Protein 3QUP (pdb70)

Radius of gyration: 18.04 Å; Cα contacts (8 Å, |Δi|>4): 413; chains: 1; bounding box: 39×40×51 Å

Solvent-accessible surface area: 12663 Å² total; per-residue (Å²): 125,139,12,66,46,153,66,105,43,34,144,108,56,32,172,38,153,96,21,17,27,56,29,2,101,84,134,81,2,14,0,30,15,62,129,78,124,81,127,91,14,44,141,52,0,37,67,0,76,131,16,115,36,99,25,4,10,130,7,48,0,1,1,95,130,160,108,17,5,5,0,34,44,54,34,131,73,25,39,0,49,56,36,0,50,47,9,103,148,137,84,126,16,78,76,100,39,3,2,110,6,0,13,11,0,0,10,0,0,38,30,0,31,78,135,137,27,69,2,141,43,0,0,0,84,16,0,41,1,22,136,104,76,41,0,10,0,7,44,18,57,47,153,27,27,27,28,12,0,18,24,3,46,61,110,116,92,37,37,49,56,7,3,0,0,7,0,0,0,0,1,25,2,0,18,7,59,3,81,78,1,10,78,89,47,131,81,86,93,1,84,85,56,3,101,56,51,67,30,6,165,75,9,144,170,14,76,125,110,0,30,85,5,0,106,73,0,3,27,65,69,38,177,122,10,13,60,3,67,45,0,79,116,69,0,69,96,30,45,70,185

CATH classification: 3.30.200.20 (+1 more: 1.10.510.10)

Foldseek 3Di:
DVFEDAWDWDAWPAADPQGTWTWTDVLIWIKGFHVVLVVVLQVVSVVQQPDDDPQAFHFPHWYDDCGTMTIGNDAPQAFQLVVLVCVVCPDDDDPLLLLQQLLSNLRQLLSCVVVVQFQVDDARNQWTQHPVRRIHGHCSDNPPQLLFALCCVVPVDTGQLRVLLSSLVRSVCSVVSNDDFPPVDDSVCSNVCVVVVHDGDQPPVDDPLSNVLSVQSRDNPSVSRDGSVVSSVSSVVVSVD

Secondary structure (DSSP, 8-state):
-TTB---EEEEEEEEETTEEEEEEE--EEEEEE--HHHHHHHHHHHHHTT---TTBPPP-EEEE---EEEEEE--TT-BHHHHHHHHH------HHHHHHHHHHHHHHHHHHHHTT---S--SGGGEEE-TTS-EEE-------GGG--HHHHHH----HHHHHHHHHHHHHHHHTTSPPTTTT--GGGHHHHHHTT--PPPPTT--HHHHHHHHHTT-SSGGGSPPHHHHHHHHHHHHH-

Nearest PDB structures (foldseek):
  3qup-assembly1_A  TM=1.004E+00  e=7.909E-48  Mus musculus
  6mep-assembly1_A  TM=9.380E-01  e=7.994E-32  Homo sapiens
  4eev-assembly1_A  TM=8.963E-01  e=3.668E-26  Homo sapiens
  5nwz-assembly2_B  TM=8.577E-01  e=2.389E-24  Homo sapiens
  6iuo-assembly1_A  TM=8.671E-01  e=2.704E-23  Homo sapiens

Organism: Mus musculus (NCBI:txid10090)

GO terms:
  GO:0001779 natural killer cell differentiation (P, IGI)
  GO:0042698 ovulation cycle (P, IGI)
  GO:0043277 apoptotic cell clearance (P, IGI)
  GO:0043524 negative regulation of neuron apoptotic process (P, IGI)
  GO:0021885 forebrain cell migration (P, IGI)
  GO:0051250 negative regulation of lymphocyte activation (P, IGI)
  GO:0051897 positive regulation of phosphatidylinositol 3-kinase/protein kinase B signal transduction (P, IGI)
  GO:0060068 vagina development (P, IGI)
  GO:0007283 spermatogenesis (P, IGI)
  GO:0034446 substrate adhesion-dependent cell spreading (P, IMP)
  GO:0030168 platelet activation (P, IMP)
  GO:0032940 secretion by cell (P, IMP)
  GO:0007218 neuropeptide signaling pathway (P, IMP)
  GO:0005515 protein binding (F, IPI)
  GO:0045824 negative regulation of innate immune response (P, IGI)
  GO:0034122 negative regulation of toll-like receptor signaling pathway (P, IGI)
  GO:0050728 negative regulation of inflammatory response (P, IGI)
  GO:0051897 positive regulation of phosphatidylinositol 3-kinase/protein kinase B signal transduction (P, IMP)
  GO:0070050 neuron cellular homeostasis (P, IMP)
  GO:0070527 platelet aggregation (P, IMP)

InterPro domains:
  IPR000719 Protein kinase domain [PS50011] (508-785)
  IPR001245 Serine-threonine/tyrosine-protein kinase, catalytic domain [PF07714] (509-776)
  IPR001245 Serine-threonine/tyrosine-protein kinase, catalytic domain [PR00109] (593-606)
  IPR001245 Serine-threonine/tyrosine-protein kinase, catalytic domain [PR00109] (635-653)
  IPR001245 Serine-threonine/tyrosine-protein kinase, catalytic domain [PR00109] (684-694)
  IPR001245 Serine-threonine/tyrosine-protein kinase, catalytic domain [PR00109] (703-725)
  IPR001245 Serine-threonine/tyrosine-protein kinase, catalytic domain [PR00109] (747-769)
  IPR003598 Immunoglobulin subtype 2 [SM00408] (45-114)
  IPR003598 Immunoglobulin subtype 2 [SM00408] (141-200)
  IPR003599 Immunoglobulin domain subtype [SM00409] (39-126)
  IPR003599 Immunoglobulin domain subtype [SM00409] (135-212)
  IPR003961 Fibronectin type III [PF00041] (315-401)
  IPR003961 Fibronectin type III [PS50853] (217-310)
  IPR003961 Fibronectin type III [PS50853] (315-406)
  IPR003961 Fibronectin type III [SM00060] (215-297)
  IPR003961 Fibronectin type III [SM00060] (313-393)
  IPR003961 Fibronectin type III [cd00063] (215-307)
  IPR003961 Fibronectin type III [cd00063] (315-401)
  IPR007110 Immunoglobulin-like domain [PS50835] (26-118)
  IPR007110 Immunoglobulin-like domain [PS50835] (129-209)

Sequence (241 aa):
EDVLIPFTLGRMLGKGEFGSVREAQLVKVAVKMLSSDIEEFLREAACMKEFDHPHVAKLVGVSLRSIPMVILPFMKHGDLHAFLLASRIPFNLPLQTLVRFMVDIACGMEYLSSRNFIHRDLAARNCMLAEDMTVCVADFGLLPVKWLALESLADNLYTVHSDVWAFGVTMWEIMTRGQTPYAGIENAEIYNYLIGGNRLKQPPECMEEVYDLMYQCWSADPKQRPSFTCLRMELENILGH

Structure (mmCIF, N/CA/C/O backbone):
data_3QUP
#
_entry.id   3QUP
#
_cell.length_a   46.986
_cell.length_b   57.343
_cell.length_c   60.562
_cell.angle_alpha   90.00
_cell.angle_beta   100.30
_cell.angle_gamma   90.00
#
_symmetry.space_group_name_H-M   'P 1 21 1'
#
loop_
_entity.id
_entity.type
_entity.pdbx_description
1 polymer 'Tyrosine-protein kinase receptor TYRO3'
2 non-polymer "(5-fluoro-1H-indol-2-yl)[(3R)-1'-[(3R)-piperidin-3-yl]spiro[indole-3,3'-pyrrolidin]-1(2H)-yl]methanone"
3 water water
#
loop_
_atom_site.group_PDB
_atom_site.id
_atom_site.type_symbol
_atom_site.label_atom_id
_atom_site.label_alt_id
_atom_site.label_comp_id
_atom_site.label_asym_id
_atom_site.label_entity_id
_atom_site.label_seq_id
_atom_site.pdbx_PDB_ins_code
_atom_site.Cartn_x
_atom_site.Cartn_y
_atom_site.Cartn_z
_atom_site.occupancy
_atom_site.B_iso_or_equiv
_atom_site.auth_seq_id
_atom_site.auth_comp_id
_atom_site.auth_asym_id
_atom_site.auth_atom_id
_atom_site.pdbx_PDB_model_num
ATOM 1 N N . GLU A 1 16 ? 4.748 7.002 33.032 1.00 81.27 499 GLU A N 1
ATOM 2 C CA . GLU A 1 16 ? 3.844 6.697 31.879 1.00 81.01 499 GLU A CA 1
ATOM 3 C C . GLU A 1 16 ? 3.542 5.203 31.741 1.00 81.04 499 GLU A C 1
ATOM 4 O O . GLU A 1 16 ? 4.425 4.363 31.922 1.00 81.04 499 GLU A O 1
ATOM 10 N N . ASP A 1 17 ? 2.287 4.886 31.423 1.00 80.98 500 ASP A N 1
ATOM 11 C CA . ASP A 1 17 ? 1.858 3.511 31.144 1.00 80.82 500 ASP A CA 1
ATOM 12 C C . ASP A 1 17 ? 2.459 3.027 29.813 1.00 80.68 500 ASP A C 1
ATOM 13 O O . ASP A 1 17 ? 1.755 2.816 28.819 1.00 80.75 500 ASP A O 1
ATOM 18 N N . VAL A 1 18 ? 3.779 2.876 29.815 1.00 80.29 501 VAL A N 1
ATOM 19 C CA . VAL A 1 18 ? 4.550 2.459 28.649 1.00 79.96 501 VAL A CA 1
ATOM 20 C C . VAL A 1 18 ? 5.563 1.413 29.106 1.00 79.74 501 VAL A C 1
ATOM 21 O O . VAL A 1 18 ? 5.824 0.433 28.406 1.00 79.79 501 VAL A O 1
ATOM 25 N N . LEU A 1 19 ? 6.127 1.634 30.291 1.00 79.41 502 LEU A N 1
ATOM 26 C CA . LEU A 1 19 ? 7.053 0.692 30.905 1.00 79.20 502 LEU A CA 1
ATOM 27 C C . LEU A 1 19 ? 6.328 -0.539 31.434 1.00 78.96 502 LEU A C 1
ATOM 28 O O . LEU A 1 19 ? 5.204 -0.445 31.939 1.00 78.81 502 LEU A O 1
ATOM 33 N N . ILE A 1 20 ? 6.979 -1.690 31.297 1.00 78.67 503 ILE A N 1
ATOM 34 C CA . ILE A 1 20 ? 6.400 -2.969 31.689 1.00 78.53 503 ILE A CA 1
ATOM 35 C C . ILE A 1 20 ? 7.365 -3.684 32.631 1.00 78.54 503 ILE A C 1
ATOM 36 O O . ILE A 1 20 ? 8.534 -3.883 32.275 1.00 78.63 503 ILE A O 1
ATOM 41 N N . PRO A 1 21 ? 6.885 -4.052 33.841 1.00 78.50 504 PRO A N 1
ATOM 42 C CA . PRO A 1 21 ? 7.659 -4.835 34.814 1.00 78.40 504 PRO A CA 1
ATOM 43 C C . PRO A 1 21 ? 8.178 -6.155 34.238 1.00 78.16 504 PRO A C 1
ATOM 44 O O . PRO A 1 21 ? 9.382 -6.300 34.017 1.00 77.83 504 PRO A O 1
ATOM 48 N N . PHE A 1 25 ? 6.041 -10.720 32.321 1.00 69.52 508 PHE A N 1
ATOM 49 C CA . PHE A 1 25 ? 6.402 -11.598 31.210 1.00 69.63 508 PHE A CA 1
ATOM 50 C C . PHE A 1 25 ? 7.691 -12.390 31.459 1.00 69.70 508 PHE A C 1
ATOM 51 O O . PHE A 1 25 ? 8.543 -11.969 32.246 1.00 69.85 508 PHE A O 1
ATOM 59 N N . THR A 1 26 ? 7.824 -13.533 30.782 1.00 69.88 509 THR A N 1
ATOM 60 C CA . THR A 1 26 ? 9.048 -14.348 30.845 1.00 70.14 509 THR A CA 1
ATOM 61 C C . THR A 1 26 ? 9.534 -14.783 29.465 1.00 70.06 509 THR A C 1
ATOM 62 O O . THR A 1 26 ? 8.740 -15.199 28.619 1.00 70.01 509 THR A O 1
ATOM 66 N N . LEU A 1 27 ? 10.848 -14.706 29.269 1.00 70.01 510 LEU A N 1
ATOM 67 C CA . LEU A 1 27 ? 11.487 -14.946 27.977 1.00 69.91 510 LEU A CA 1
ATOM 68 C C . LEU A 1 27 ? 11.497 -16.414 27.559 1.00 70.04 510 LEU A C 1
ATOM 69 O O . LEU A 1 27 ? 11.664 -17.307 28.394 1.00 70.10 510 LEU A O 1
ATOM 74 N N . GLY A 1 28 ? 11.334 -16.640 26.254 1.00 69.86 511 GLY A N 1
ATOM 75 C CA . GLY A 1 28 ? 11.204 -17.982 25.676 1.00 69.58 511 GLY A CA 1
ATOM 76 C C . GLY A 1 28 ? 12.218 -18.270 24.585 1.00 69.38 511 GLY A C 1
ATOM 77 O O . GLY A 1 28 ? 13.384 -17.893 24.714 1.00 69.18 511 GLY A O 1
ATOM 78 N N . ARG A 1 29 ? 11.775 -18.935 23.514 1.00 69.38 512 ARG A N 1
ATOM 79 C CA . ARG A 1 29 ? 12.663 -19.347 22.414 1.00 69.57 512 ARG A CA 1
ATOM 80 C C . ARG A 1 29 ? 13.299 -18.148 21.695 1.00 69.59 512 ARG A C 1
ATOM 81 O O . ARG A 1 29 ? 12.715 -17.069 21.645 1.00 69.38 512 ARG A O 1
ATOM 89 N N . MET A 1 30 ? 14.500 -18.349 21.156 1.00 69.58 513 MET A N 1
ATOM 90 C CA . MET A 1 30 ? 15.168 -17.346 20.327 1.00 69.61 513 MET A CA 1
ATOM 91 C C . MET A 1 30 ? 14.537 -17.289 18.945 1.00 69.10 513 MET A C 1
ATOM 92 O O . MET A 1 30 ? 14.463 -18.305 18.249 1.00 69.11 513 MET A O 1
ATOM 97 N N . LEU A 1 31 ? 14.082 -16.098 18.559 1.00 68.42 514 LEU A N 1
ATOM 98 C CA . LEU A 1 31 ? 13.430 -15.890 17.267 1.00 67.80 514 LEU A CA 1
ATOM 99 C C . LEU A 1 31 ? 14.430 -15.490 16.180 1.00 67.56 514 LEU A C 1
ATOM 100 O O . LEU A 1 31 ? 14.321 -15.924 15.040 1.00 67.53 514 LEU A O 1
ATOM 105 N N . GLY A 1 32 ? 15.403 -14.662 16.541 1.00 67.34 515 GLY A N 1
ATOM 106 C CA . GLY A 1 32 ? 16.444 -14.244 15.604 1.00 67.39 515 GLY A CA 1
ATOM 107 C C . GLY A 1 32 ? 17.459 -13.336 16.263 1.00 67.42 515 GLY A C 1
ATOM 108 O O . GLY A 1 32 ? 17.294 -12.949 17.419 1.00 67.40 515 GLY A O 1
ATOM 109 N N . LYS A 1 33 ? 18.521 -13.005 15.533 1.00 67.79 516 LYS A N 1
ATOM 110 C CA . LYS A 1 33 ? 19.520 -12.053 16.025 1.00 68.03 516 LYS A CA 1
ATOM 111 C C . LYS A 1 33 ? 20.249 -11.305 14.908 1.00 68.20 516 LYS A C 1
ATOM 112 O O . LYS A 1 33 ? 20.206 -11.707 13.741 1.00 68.06 516 LYS A O 1
ATOM 118 N N . GLY A 1 34 ? 20.903 -10.208 15.284 1.00 68.32 517 GLY A N 1
ATOM 119 C CA . GLY A 1 34 ? 21.704 -9.412 14.361 1.00 68.72 517 GLY A CA 1
ATOM 120 C C . GLY A 1 34 ? 22.502 -8.352 15.089 1.00 68.92 517 GLY A C 1
ATOM 121 O O . GLY A 1 34 ? 22.576 -8.355 16.318 1.00 68.91 517 GLY A O 1
ATOM 122 N N . GLU A 1 35 ? 23.105 -7.448 14.324 1.00 69.25 518 GLU A N 1
ATOM 123 C CA . GLU A 1 35 ? 23.844 -6.306 14.874 1.00 69.63 518 GLU A CA 1
ATOM 124 C C . GLU A 1 35 ? 23.042 -5.544 15.948 1.00 69.61 518 GLU A C 1
ATOM 125 O O . GLU A 1 35 ? 23.562 -5.267 17.040 1.00 69.66 518 GLU A O 1
ATOM 131 N N . PHE A 1 36 ? 21.778 -5.238 15.635 1.00 69.26 519 PHE A N 1
ATOM 132 C CA . PHE A 1 36 ? 20.833 -4.581 16.555 1.00 68.98 519 PHE A CA 1
ATOM 133 C C . PHE A 1 36 ? 20.656 -5.322 17.886 1.00 68.67 519 PHE A C 1
ATOM 134 O O . PHE A 1 36 ? 20.161 -4.751 18.862 1.00 68.87 519 PHE A O 1
ATOM 142 N N . GLY A 1 37 ? 21.048 -6.593 17.911 1.00 68.21 520 GLY A N 1
ATOM 143 C CA . GLY A 1 37 ? 20.857 -7.448 19.078 1.00 67.50 520 GLY A CA 1
ATOM 144 C C . GLY A 1 37 ? 20.082 -8.687 18.682 1.00 67.00 520 GLY A C 1
ATOM 145 O O . GLY A 1 37 ? 20.227 -9.192 17.566 1.00 67.23 520 GLY A O 1
ATOM 146 N N . SER A 1 38 ? 19.242 -9.170 19.589 1.00 66.22 521 SER A N 1
ATOM 147 C CA . SER A 1 38 ? 18.522 -10.411 19.364 1.00 65.48 521 SER A CA 1
ATOM 148 C C . SER A 1 38 ? 17.050 -10.267 19.723 1.00 64.69 521 SER A C 1
ATOM 149 O O . SER A 1 38 ? 16.665 -9.344 20.437 1.00 64.87 521 SER A O 1
ATOM 152 N N . VAL A 1 39 ? 16.232 -11.181 19.213 1.00 63.83 522 VAL A N 1
ATOM 153 C CA . VAL A 1 39 ? 14.800 -11.174 19.479 1.00 63.06 522 VAL A CA 1
ATOM 154 C C . VAL A 1 39 ? 14.390 -12.546 19.973 1.00 62.84 522 VAL A C 1
ATOM 155 O O . VAL A 1 39 ? 14.801 -13.567 19.418 1.00 62.40 522 VAL A O 1
ATOM 159 N N . ARG A 1 40 ? 13.571 -12.568 21.012 1.00 62.67 523 ARG A N 1
ATOM 160 C CA . ARG A 1 40 ? 12.985 -13.823 21.453 1.00 63.08 523 ARG A CA 1
ATOM 161 C C . ARG A 1 40 ? 11.501 -13.683 21.747 1.00 62.81 523 ARG A C 1
ATOM 162 O O . ARG A 1 40 ? 11.012 -12.581 22.015 1.00 62.54 523 ARG A O 1
ATOM 170 N N . GLU A 1 41 ? 10.775 -14.794 21.667 1.00 62.73 524 GLU A N 1
ATOM 171 C CA . GLU A 1 41 ? 9.366 -14.768 22.041 1.00 62.84 524 GLU A CA 1
ATOM 172 C C . GLU A 1 41 ? 9.226 -14.743 23.559 1.00 62.58 524 GLU A C 1
ATOM 173 O O . GLU A 1 41 ? 10.161 -15.084 24.280 1.00 62.37 524 GLU A O 1
ATOM 179 N N . ALA A 1 42 ? 8.066 -14.305 24.033 1.00 62.35 525 ALA A N 1
ATOM 180 C CA . ALA A 1 42 ? 7.787 -14.227 25.454 1.00 62.44 525 ALA A CA 1
ATOM 181 C C . ALA A 1 42 ? 6.283 -14.291 25.670 1.00 62.65 525 ALA A C 1
ATOM 182 O O . ALA A 1 42 ? 5.506 -13.972 24.761 1.00 62.65 525 ALA A O 1
ATOM 184 N N . GLN A 1 43 ? 5.884 -14.716 26.868 1.00 62.62 526 GLN A N 1
ATOM 185 C CA . GLN A 1 43 ? 4.477 -14.762 27.252 1.00 62.79 526 GLN A CA 1
ATOM 186 C C . GLN A 1 43 ? 4.202 -13.622 28.221 1.00 62.86 526 GLN A C 1
ATOM 187 O O . GLN A 1 43 ? 4.845 -13.521 29.265 1.00 62.93 526 GLN A O 1
ATOM 193 N N . LEU A 1 44 ? 3.251 -12.767 27.870 1.00 62.77 527 LEU A N 1
ATOM 194 C CA . LEU A 1 44 ? 2.921 -11.622 28.696 1.00 62.92 527 LEU A CA 1
ATOM 195 C C . LEU A 1 44 ? 1.792 -11.973 29.664 1.00 62.87 527 LEU A C 1
ATOM 196 O O . LEU A 1 44 ? 0.616 -11.727 29.390 1.00 62.86 527 LEU A O 1
ATOM 201 N N . VAL A 1 52 ? -0.606 -13.700 26.474 1.00 57.61 535 VAL A N 1
ATOM 202 C CA . VAL A 1 52 ? -0.393 -13.223 25.110 1.00 57.21 535 VAL A CA 1
ATOM 203 C C . VAL A 1 52 ? 1.052 -13.466 24.693 1.00 56.89 535 VAL A C 1
ATOM 204 O O . VAL A 1 52 ? 1.985 -13.149 25.442 1.00 57.01 535 VAL A O 1
ATOM 208 N N . LYS A 1 53 ? 1.237 -14.035 23.504 1.00 56.06 536 LYS A N 1
ATOM 209 C CA . LYS A 1 53 ? 2.574 -14.231 22.944 1.00 55.04 536 LYS A CA 1
ATOM 210 C C . LYS A 1 53 ? 3.075 -12.963 22.262 1.00 53.93 536 LYS A C 1
ATOM 211 O O . LYS A 1 53 ? 2.361 -12.358 21.466 1.00 54.02 536 LYS A O 1
ATOM 217 N N . VAL A 1 54 ? 4.311 -12.571 22.570 1.00 52.73 537 VAL A N 1
ATOM 218 C CA . VAL A 1 54 ? 4.908 -11.354 22.006 1.00 50.91 537 VAL A CA 1
ATOM 219 C C . VAL A 1 54 ? 6.314 -11.595 21.463 1.00 50.37 537 VAL A C 1
ATOM 220 O O . VAL A 1 54 ? 6.891 -12.660 21.655 1.00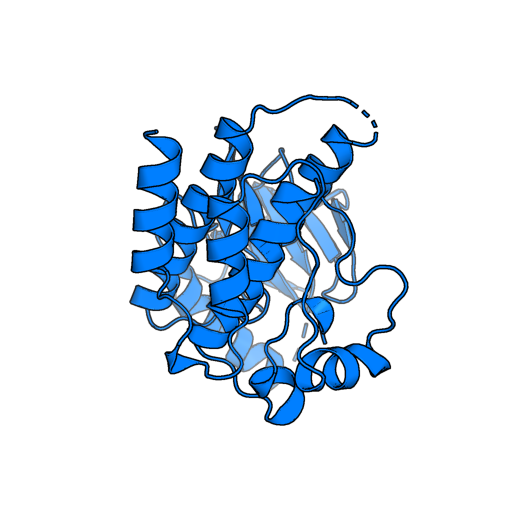 49.96 537 VAL A O 1
ATOM 224 N N . ALA A 1 55 ? 6.856 -10.592 20.777 1.00 49.60 538 ALA A N 1
ATOM 225 C CA . ALA A 1 55 ? 8.248 -10.597 20.384 1.00 49.06 538 ALA A CA 1
ATOM 226 C C . ALA A 1 55 ? 8.973 -9.603 21.282 1.00 49.00 538 ALA A C 1
ATOM 227 O O . ALA A 1 55 ? 8.445 -8.531 21.589 1.00 49.27 538 ALA A O 1
ATOM 229 N N . VAL A 1 56 ? 10.174 -9.967 21.718 1.00 48.86 539 VAL A N 1
ATOM 230 C CA . VAL A 1 56 ? 10.941 -9.110 22.617 1.00 49.15 539 VAL A CA 1
ATOM 231 C C . VAL A 1 56 ? 12.311 -8.826 22.033 1.00 49.59 539 VAL A C 1
ATOM 232 O O . VAL A 1 56 ? 13.119 -9.726 21.831 1.00 48.92 539 VAL A O 1
ATOM 236 N N . LYS A 1 57 ? 12.546 -7.551 21.758 1.00 50.80 540 LYS A N 1
ATOM 237 C CA . LYS A 1 57 ? 13.773 -7.106 21.127 1.00 52.61 540 LYS A CA 1
ATOM 238 C C . LYS A 1 57 ? 14.842 -6.802 22.184 1.00 53.92 540 LYS A C 1
ATOM 239 O O . LYS A 1 57 ? 14.612 -5.982 23.072 1.00 54.20 540 LYS A O 1
ATOM 245 N N . MET A 1 58 ? 15.990 -7.484 22.103 1.00 55.82 541 MET A N 1
ATOM 246 C CA . MET A 1 58 ? 17.125 -7.226 23.010 1.00 57.72 541 MET A CA 1
ATOM 247 C C . MET A 1 58 ? 18.083 -6.247 22.337 1.00 58.27 541 MET A C 1
ATOM 248 O O . MET A 1 58 ? 18.388 -6.402 21.147 1.00 58.62 541 MET A O 1
ATOM 253 N N . LEU A 1 59 ? 18.567 -5.260 23.094 1.00 58.99 542 LEU A N 1
ATOM 254 C CA . LEU A 1 59 ? 19.420 -4.191 22.538 1.00 59.53 542 LEU A CA 1
ATOM 255 C C . LEU A 1 59 ? 20.924 -4.322 22.827 1.00 59.80 542 LEU A C 1
ATOM 256 O O . LEU A 1 59 ? 21.350 -4.958 23.800 1.00 60.34 542 LEU A O 1
ATOM 261 N N . SER A 1 66 ? 24.189 4.923 30.128 1.00 78.66 549 SER A N 1
ATOM 262 C CA . SER A 1 66 ? 23.342 5.736 31.001 1.00 78.74 549 SER A CA 1
ATOM 263 C C . SER A 1 66 ? 22.514 6.707 30.176 1.00 78.64 549 SER A C 1
ATOM 264 O O . SER A 1 66 ? 21.285 6.740 30.274 1.00 78.59 549 SER A O 1
ATOM 267 N N . SER A 1 67 ? 23.214 7.503 29.374 1.00 78.58 550 SER A N 1
ATOM 268 C CA . SER A 1 67 ? 22.610 8.487 28.488 1.00 78.48 550 SER A CA 1
ATOM 269 C C . SER A 1 67 ? 21.800 7.816 27.381 1.00 78.46 550 SER A C 1
ATOM 270 O O . SER A 1 67 ? 20.692 8.253 27.058 1.00 78.38 550 SER A O 1
ATOM 273 N N . ASP A 1 68 ? 22.370 6.759 26.803 1.00 78.34 551 ASP A N 1
ATOM 274 C CA . ASP A 1 68 ? 21.719 5.989 25.743 1.00 78.25 551 ASP A CA 1
ATOM 275 C C . ASP A 1 68 ? 20.413 5.341 26.207 1.00 77.92 551 ASP A C 1
ATOM 276 O O . ASP A 1 68 ? 19.405 5.381 25.493 1.00 78.02 551 ASP A O 1
ATOM 281 N N . ILE A 1 69 ? 20.439 4.763 27.407 1.00 77.40 552 ILE A N 1
ATOM 282 C CA . ILE A 1 69 ? 19.255 4.154 28.027 1.00 76.97 552 ILE A CA 1
ATOM 283 C C . ILE A 1 69 ? 18.235 5.237 28.425 1.00 76.77 552 ILE A C 1
ATOM 284 O O . ILE A 1 69 ? 17.057 4.954 28.662 1.00 76.80 552 ILE A O 1
ATOM 289 N N . GLU A 1 70 ? 18.701 6.480 28.464 1.00 76.46 553 GLU A N 1
ATOM 290 C CA . GLU A 1 70 ? 17.874 7.623 28.822 1.00 76.16 553 GLU A CA 1
ATOM 291 C C . GLU A 1 70 ? 16.889 7.983 27.705 1.00 75.92 553 GLU A C 1
ATOM 292 O O . GLU A 1 70 ? 15.677 8.000 27.926 1.00 76.09 553 GLU A O 1
ATOM 298 N N . GLU A 1 71 ? 17.415 8.261 26.513 1.00 75.54 554 GLU A N 1
ATOM 299 C CA . GLU A 1 71 ? 16.599 8.720 25.385 1.00 75.24 554 GLU A CA 1
ATOM 300 C C . GLU A 1 71 ? 15.801 7.583 24.735 1.00 74.77 554 GLU A C 1
ATOM 301 O O . GLU A 1 71 ? 14.771 7.826 24.091 1.00 74.74 554 GLU A O 1
ATOM 307 N N . PHE A 1 72 ? 16.292 6.354 24.890 1.00 74.09 555 PHE A N 1
ATOM 308 C CA . PHE A 1 72 ? 15.534 5.157 24.524 1.00 73.42 555 PHE A CA 1
ATOM 309 C C . PHE A 1 72 ? 14.127 5.262 25.097 1.00 73.19 555 PHE A C 1
ATOM 310 O O . PHE A 1 72 ? 13.138 5.132 24.374 1.00 72.99 555 PHE A O 1
ATOM 318 N N . LEU A 1 73 ? 14.058 5.519 26.401 1.00 72.77 556 LEU A N 1
ATOM 319 C CA . LEU A 1 73 ? 12.799 5.613 27.116 1.00 72.39 556 LEU A CA 1
ATOM 320 C C . LEU A 1 73 ? 12.001 6.819 26.639 1.00 72.15 556 LEU A C 1
ATOM 321 O O . LEU A 1 73 ? 10.780 6.745 26.489 1.00 71.83 556 LEU A O 1
ATOM 326 N N . ARG A 1 74 ? 12.703 7.923 26.393 1.00 72.04 557 ARG A N 1
ATOM 327 C CA . ARG A 1 74 ? 12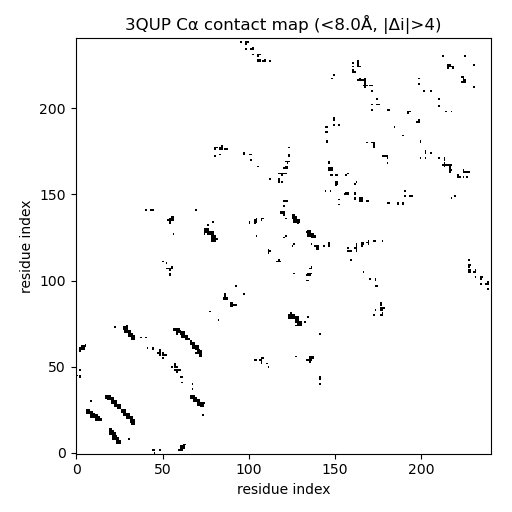.079 9.150 25.909 1.00 72.04 557 ARG A CA 1
ATOM 328 C C . ARG A 1 74 ? 11.328 8.896 24.598 1.00 71.49 557 ARG A C 1
ATOM 329 O O . ARG A 1 74 ? 10.136 9.198 24.491 1.00 71.58 557 ARG A O 1
ATOM 337 N N . GLU A 1 75 ? 12.028 8.333 23.613 1.00 70.63 558 GLU A N 1
ATOM 338 C CA . GLU A 1 75 ? 11.443 8.079 22.298 1.00 69.82 558 GLU A CA 1
ATOM 339 C C . GLU A 1 75 ? 10.451 6.915 22.309 1.00 68.86 558 GLU A C 1
ATOM 340 O O . GLU A 1 75 ? 9.512 6.892 21.516 1.00 68.63 558 GLU A O 1
ATOM 346 N N . ALA A 1 76 ? 10.670 5.958 23.213 1.00 67.82 559 ALA A N 1
ATOM 347 C CA . ALA A 1 76 ? 9.712 4.886 23.465 1.00 66.49 559 ALA A CA 1
ATOM 348 C C . ALA A 1 76 ? 8.318 5.454 23.712 1.00 65.65 559 ALA A C 1
ATOM 349 O O . ALA A 1 76 ? 7.336 4.928 23.202 1.00 65.44 559 ALA A O 1
ATOM 351 N N . ALA A 1 77 ? 8.248 6.546 24.469 1.00 64.93 560 ALA A N 1
ATOM 352 C CA . ALA A 1 77 ? 6.978 7.166 24.854 1.00 64.18 560 ALA A CA 1
ATOM 353 C C . ALA A 1 77 ? 6.241 7.777 23.669 1.00 63.56 560 ALA A C 1
ATOM 354 O O . ALA A 1 77 ? 5.008 7.773 23.614 1.00 63.61 560 ALA A O 1
ATOM 356 N N . CYS A 1 78 ? 6.997 8.304 22.717 1.00 62.80 561 CYS A N 1
ATOM 357 C CA . CYS A 1 78 ? 6.392 8.871 21.527 1.00 62.11 561 CYS A CA 1
ATOM 358 C C . CYS A 1 78 ? 5.917 7.781 20.550 1.00 60.85 561 CYS A C 1
ATOM 359 O O . CYS A 1 78 ? 4.853 7.916 19.944 1.00 60.32 561 CYS A O 1
ATOM 362 N N . MET A 1 79 ? 6.694 6.699 20.434 1.00 59.38 562 MET A N 1
ATOM 363 C CA . MET A 1 79 ? 6.337 5.542 19.588 1.00 58.15 562 MET A CA 1
ATOM 364 C C . MET A 1 79 ? 5.096 4.788 20.069 1.00 56.94 562 MET A C 1
ATOM 365 O O . MET A 1 79 ? 4.345 4.237 19.259 1.00 56.41 562 MET A O 1
ATOM 370 N N . LYS A 1 80 ? 4.888 4.771 21.387 1.00 55.66 563 LYS A N 1
ATOM 371 C CA . LYS A 1 80 ? 3.728 4.111 21.985 1.00 54.63 563 LYS A CA 1
ATOM 372 C C . LYS A 1 80 ? 2.410 4.683 21.486 1.00 53.57 563 LYS A C 1
ATOM 373 O O . LYS A 1 80 ? 1.404 3.976 21.431 1.00 53.13 563 LYS A O 1
ATOM 379 N N . GLU A 1 81 ? 2.404 5.957 21.118 1.00 52.47 564 GLU A N 1
ATOM 380 C CA . GLU A 1 81 ? 1.155 6.543 20.662 1.00 51.62 564 GLU A CA 1
ATOM 381 C C . GLU A 1 81 ? 0.875 6.387 19.157 1.00 49.82 564 GLU A C 1
ATOM 382 O O . GLU A 1 81 ? -0.168 6.840 18.690 1.00 49.75 564 GLU A O 1
ATOM 388 N N . PHE A 1 82 ? 1.771 5.731 18.409 1.00 48.00 565 PHE A N 1
ATOM 389 C CA . PHE A 1 82 ? 1.467 5.395 17.000 1.00 46.11 565 PHE A CA 1
ATOM 390 C C . PHE A 1 82 ? 0.240 4.510 16.988 1.00 44.54 565 PHE A C 1
ATOM 391 O O . PHE A 1 82 ? 0.190 3.528 17.723 1.00 44.35 565 PHE A O 1
ATOM 399 N N . ASP A 1 83 ? -0.730 4.850 16.149 1.00 42.58 566 ASP A N 1
ATOM 400 C CA . ASP A 1 83 ? -1.936 4.050 16.037 1.00 41.62 566 ASP A CA 1
ATOM 401 C C . ASP A 1 83 ? -2.448 4.062 14.606 1.00 39.85 566 ASP A C 1
ATOM 402 O O . ASP A 1 83 ? -3.200 4.955 14.203 1.00 40.01 566 ASP A O 1
ATOM 407 N N . HIS A 1 84 ? -2.041 3.042 13.851 1.00 36.37 567 HIS A N 1
ATOM 408 C CA . HIS A 1 84 ? -2.331 2.950 12.444 1.00 33.78 567 HIS A CA 1
ATOM 409 C C . HIS A 1 84 ? -2.164 1.502 11.954 1.00 33.00 567 HIS A C 1
ATOM 410 O O . HIS A 1 84 ? -1.217 0.834 12.341 1.00 32.12 567 HIS A O 1
ATOM 417 N N . PRO A 1 85 ? -3.079 1.037 11.085 1.00 32.51 568 PRO A N 1
ATOM 418 C CA . PRO A 1 85 ? -3.125 -0.336 10.570 1.00 32.19 568 PRO A CA 1
ATOM 419 C C . PRO A 1 85 ? -1.854 -0.788 9.824 1.00 30.87 568 PRO A C 1
ATOM 420 O O . PRO A 1 85 ? -1.592 -1.982 9.722 1.00 30.49 568 PRO A O 1
ATOM 424 N N . HIS A 1 86 ? -1.088 0.161 9.308 1.00 29.83 569 HIS A N 1
ATOM 425 C CA . HIS A 1 86 ? 0.143 -0.142 8.565 1.00 28.17 569 HIS A CA 1
ATOM 426 C C . HIS A 1 86 ? 1.424 0.296 9.255 1.00 28.54 569 HIS A C 1
ATOM 427 O O . HIS A 1 86 ? 2.482 0.382 8.627 1.00 27.41 569 HIS A O 1
ATOM 434 N N . VAL A 1 87 ? 1.316 0.508 10.560 1.00 29.58 570 VAL A N 1
ATOM 435 C CA . VAL A 1 87 ? 2.463 0.699 11.439 1.00 31.11 570 VAL A CA 1
ATOM 436 C C . VAL A 1 87 ? 2.395 -0.301 12.573 1.00 33.20 570 VAL A C 1
ATOM 437 O O . VAL A 1 87 ? 1.361 -0.431 13.211 1.00 33.49 570 VAL A O 1
ATOM 441 N N . ALA A 1 88 ? 3.490 -1.037 12.804 1.00 35.16 571 ALA A N 1
ATOM 442 C CA . ALA A 1 88 ? 3.528 -1.985 13.913 1.00 37.80 571 ALA A CA 1
ATOM 443 C C . ALA A 1 88 ? 3.302 -1.260 15.244 1.00 40.01 571 ALA A C 1
ATOM 444 O O . ALA A 1 88 ? 3.931 -0.225 15.545 1.00 40.18 571 ALA A O 1
ATOM 446 N N . LYS A 1 89 ? 2.359 -1.791 16.016 1.00 42.50 572 LYS A N 1
ATOM 447 C CA . LYS A 1 89 ? 2.050 -1.269 17.333 1.00 45.22 572 LYS A CA 1
ATOM 448 C C . LYS A 1 89 ? 3.258 -1.514 18.219 1.00 46.48 572 LYS A C 1
ATOM 449 O O . LYS A 1 89 ? 4.046 -2.440 17.973 1.00 47.01 572 LYS A O 1
ATOM 455 N N . LEU A 1 90 ? 3.418 -0.666 19.223 1.00 47.84 573 LEU A N 1
ATOM 456 C CA . LEU A 1 90 ? 4.355 -0.915 20.305 1.00 49.75 573 LEU A CA 1
ATOM 457 C C . LEU A 1 90 ? 3.504 -1.399 21.471 1.00 50.44 573 LEU A C 1
ATOM 458 O O . LEU A 1 90 ? 2.558 -0.711 21.870 1.00 50.45 573 LEU A O 1
ATOM 463 N N . VAL A 1 91 ? 3.799 -2.590 21.987 1.00 51.70 574 VAL A N 1
ATOM 464 C CA . VAL A 1 91 ? 3.111 -3.078 23.187 1.00 52.87 574 VAL A CA 1
ATOM 465 C C . VAL A 1 91 ? 3.648 -2.296 24.393 1.00 53.62 574 VAL A C 1
ATOM 466 O O . VAL A 1 91 ? 2.872 -1.738 25.162 1.00 53.64 574 VAL A O 1
ATOM 470 N N . GLY A 1 92 ? 4.977 -2.237 24.514 1.00 54.61 575 GLY A N 1
ATOM 471 C CA . GLY A 1 92 ? 5.656 -1.456 25.547 1.00 56.17 575 GLY A CA 1
ATOM 472 C C . GLY A 1 92 ? 7.162 -1.644 25.535 1.00 57.19 575 GLY A C 1
ATOM 473 O O . GLY A 1 92 ? 7.716 -2.230 24.599 1.00 56.97 575 GLY A O 1
ATOM 474 N N . VAL A 1 93 ? 7.821 -1.132 26.576 1.00 58.49 576 VAL A N 1
ATOM 475 C CA . VAL A 1 93 ? 9.271 -1.303 26.767 1.00 59.81 576 VAL A CA 1
ATOM 476 C C . VAL A 1 93 ? 9.595 -1.780 28.181 1.00 60.90 576 VAL A C 1
ATOM 477 O O . VAL A 1 93 ? 8.818 -1.555 29.112 1.00 60.94 576 VAL A O 1
ATOM 481 N N . SER A 1 94 ? 10.751 -2.422 28.332 1.00 62.58 577 SER A N 1
ATOM 482 C CA . SER A 1 94 ? 11.167 -2.988 29.615 1.00 64.30 577 SER A CA 1
ATOM 483 C C . SER A 1 94 ? 12.686 -2.983 29.790 1.00 65.35 577 SER A C 1
ATOM 484 O O . SER A 1 94 ? 13.433 -2.745 28.831 1.00 65.39 577 SER A O 1
ATOM 487 N N . LEU A 1 95 ? 13.123 -3.250 31.025 1.00 66.73 578 LEU A N 1
ATOM 488 C CA . LEU A 1 95 ? 14.545 -3.239 31.402 1.00 67.71 578 LEU A CA 1
ATOM 489 C C . LEU A 1 95 ? 14.968 -4.511 32.163 1.00 68.36 578 LEU A C 1
ATOM 490 O O . LEU A 1 95 ? 14.356 -4.887 33.168 1.00 68.30 578 LEU A O 1
ATOM 495 N N . ARG A 1 96 ? 16.020 -5.155 31.663 1.00 69.21 579 ARG A N 1
ATOM 496 C CA . ARG A 1 96 ? 16.517 -6.415 32.199 1.00 70.12 579 ARG A CA 1
ATOM 497 C C . ARG A 1 96 ? 17.947 -6.227 32.699 1.00 70.54 579 ARG A C 1
ATOM 498 O O . ARG A 1 96 ? 18.627 -5.280 32.291 1.00 70.76 579 ARG A O 1
ATOM 506 N N . SER A 1 97 ? 18.401 -7.129 33.573 1.00 71.05 580 SER A N 1
ATOM 507 C CA . SER A 1 97 ? 19.791 -7.127 34.040 1.00 71.32 580 SER A CA 1
ATOM 508 C C . SER A 1 97 ? 20.261 -8.504 34.501 1.00 71.45 580 SER A C 1
ATOM 509 O O . SER A 1 97 ? 19.821 -9.012 35.535 1.00 71.71 580 SER A O 1
ATOM 512 N N . ILE A 1 105 ? 20.120 -4.252 29.817 1.00 62.93 588 ILE A N 1
ATOM 513 C CA . ILE A 1 105 ? 19.789 -4.147 28.391 1.00 62.58 588 ILE A CA 1
ATOM 514 C C . ILE A 1 105 ? 18.347 -3.630 28.195 1.00 61.86 588 ILE A C 1
ATOM 515 O O . ILE A 1 105 ? 17.410 -4.148 28.819 1.00 61.90 588 ILE A O 1
ATOM 520 N N . PRO A 1 106 ? 18.173 -2.580 27.356 1.00 61.17 589 PRO A N 1
ATOM 521 C CA . PRO A 1 106 ? 16.825 -2.094 27.024 1.00 60.37 589 PRO A CA 1
ATOM 522 C C . PRO A 1 106 ? 16.070 -3.132 26.194 1.00 59.20 589 PRO A C 1
ATOM 523 O O . PRO A 1 106 ? 16.670 -3.795 25.344 1.00 59.56 589 PRO A O 1
ATOM 527 N N . MET A 1 107 ? 14.773 -3.279 26.448 1.00 57.61 590 MET A N 1
ATOM 528 C CA . MET A 1 107 ? 13.951 -4.224 25.684 1.00 56.12 590 MET A CA 1
ATOM 529 C C . MET A 1 107 ? 12.712 -3.575 25.091 1.00 54.31 590 MET A C 1
ATOM 530 O O . MET A 1 107 ? 12.050 -2.773 25.740 1.00 53.85 590 MET A O 1
ATOM 535 N N . VAL A 1 108 ? 12.403 -3.947 23.854 1.00 52.74 591 VAL A N 1
ATOM 536 C CA . VAL A 1 108 ? 11.201 -3.464 23.170 1.00 51.14 591 VAL A CA 1
ATOM 537 C C . VAL A 1 108 ? 10.205 -4.622 23.042 1.00 49.81 591 VAL A C 1
ATOM 538 O O . VAL A 1 108 ? 10.549 -5.679 22.504 1.00 49.62 591 VAL A O 1
ATOM 542 N N . ILE A 1 109 ? 8.994 -4.418 23.557 1.00 48.48 592 ILE A N 1
ATOM 543 C CA . ILE A 1 109 ? 7.949 -5.447 23.573 1.00 47.59 592 ILE A CA 1
ATOM 544 C C . ILE A 1 109 ? 6.930 -5.188 22.465 1.00 46.73 592 ILE A C 1
ATOM 545 O O . ILE A 1 109 ? 6.272 -4.142 22.440 1.00 47.01 592 ILE A O 1
ATOM 550 N N . LEU A 1 110 ? 6.820 -6.155 21.554 1.00 45.20 593 LEU A N 1
ATOM 551 C CA . LEU A 1 110 ? 6.083 -6.013 20.297 1.00 43.84 593 LEU A CA 1
ATOM 552 C C . LEU A 1 110 ? 5.074 -7.152 20.111 1.00 42.81 593 LEU A C 1
ATOM 553 O O . LEU A 1 110 ? 5.330 -8.268 20.575 1.00 42.69 593 LEU A O 1
ATOM 558 N N . PRO A 1 111 ? 3.965 -6.900 19.376 1.00 41.66 594 PRO A N 1
ATOM 559 C CA . PRO A 1 111 ? 3.045 -8.022 19.110 1.00 40.97 594 PRO A CA 1
ATOM 560 C C . PRO A 1 111 ? 3.737 -9.077 18.255 1.00 40.18 594 PRO A C 1
ATOM 561 O O . PRO A 1 111 ? 4.523 -8.724 17.360 1.00 39.60 594 PRO A O 1
ATOM 565 N N . PHE A 1 112 ? 3.494 -10.356 18.553 1.00 39.08 595 PHE A N 1
ATOM 566 C CA . PHE A 1 112 ? 4.136 -11.421 17.797 1.00 38.61 595 PHE A CA 1
ATOM 567 C C . PHE A 1 112 ? 3.451 -11.545 16.442 1.00 37.52 595 PHE A C 1
ATOM 568 O O . PHE A 1 112 ? 2.245 -11.772 16.372 1.00 37.91 595 PHE A O 1
ATOM 576 N N . MET A 1 113 ? 4.220 -11.373 15.375 1.00 35.78 596 MET A N 1
ATOM 577 C CA . MET A 1 113 ? 3.669 -11.476 14.034 1.00 34.82 596 MET A CA 1
ATOM 578 C C . MET A 1 113 ? 4.251 -12.695 13.350 1.00 34.23 596 MET A C 1
ATOM 579 O O . MET A 1 113 ? 5.380 -12.662 12.836 1.00 34.49 596 MET A O 1
ATOM 584 N N . LYS A 1 114 ? 3.469 -13.778 13.346 1.00 33.75 597 LYS A N 1
ATOM 585 C CA . LYS A 1 114 ? 3.958 -15.087 12.903 1.00 33.84 597 LYS A CA 1
ATOM 586 C C . LYS A 1 114 ? 4.434 -15.146 11.461 1.00 32.87 597 LYS A C 1
ATOM 587 O O . LYS A 1 114 ? 5.342 -15.910 11.152 1.00 33.25 597 LYS A O 1
ATOM 593 N N . HIS A 1 115 ? 3.837 -14.349 10.575 1.00 32.22 598 HIS A N 1
ATOM 594 C CA . HIS A 1 115 ? 4.234 -14.351 9.165 1.00 31.89 598 HIS A CA 1
ATOM 595 C C . HIS A 1 115 ? 5.624 -13.765 8.887 1.00 31.23 598 HIS A C 1
ATOM 596 O O . HIS A 1 115 ? 6.107 -13.845 7.760 1.00 31.49 598 HIS A O 1
ATOM 603 N N . GLY A 1 116 ? 6.248 -13.205 9.922 1.00 30.38 599 GLY A N 1
ATOM 604 C CA . GLY A 1 116 ? 7.566 -12.566 9.813 1.00 29.82 599 GLY A CA 1
ATOM 605 C C . GLY A 1 116 ? 7.652 -11.343 8.897 1.00 29.02 599 GLY A C 1
ATOM 606 O O . GLY A 1 116 ? 6.633 -10.702 8.558 1.00 28.67 599 GLY A O 1
ATOM 607 N N . ASP A 1 117 ? 8.874 -11.036 8.471 1.00 26.99 600 ASP A N 1
ATOM 608 C CA . ASP A 1 117 ? 9.123 -9.835 7.674 1.00 24.90 600 ASP A CA 1
ATOM 609 C C . ASP A 1 117 ? 8.972 -10.031 6.179 1.00 23.83 600 ASP A C 1
ATOM 610 O O . ASP A 1 117 ? 9.058 -11.163 5.649 1.00 23.34 600 ASP A O 1
ATOM 615 N N . LEU A 1 118 ? 8.741 -8.915 5.496 1.00 21.80 601 LEU A N 1
ATOM 616 C CA . LEU A 1 118 ? 8.521 -8.905 4.077 1.00 22.24 601 LEU A CA 1
ATOM 617 C C . LEU A 1 118 ? 9.721 -9.375 3.249 1.00 22.18 601 LEU A C 1
ATOM 618 O O . LEU A 1 118 ? 9.546 -9.987 2.186 1.00 22.28 601 LEU A O 1
ATOM 623 N N . HIS A 1 119 ? 10.935 -9.062 3.684 1.00 22.22 602 HIS A N 1
ATOM 624 C CA . HIS A 1 119 ? 12.089 -9.502 2.861 1.00 23.32 602 HIS A CA 1
ATOM 625 C C . HIS A 1 119 ? 12.174 -11.054 2.776 1.00 22.73 602 HIS A C 1
ATOM 626 O O . HIS A 1 119 ? 12.282 -11.634 1.716 1.00 22.19 602 HIS A O 1
ATOM 633 N N . ALA A 1 120 ? 12.101 -11.690 3.922 1.00 23.70 603 ALA A N 1
ATOM 634 C CA . ALA A 1 120 ? 12.099 -13.155 4.021 1.00 25.06 603 ALA A CA 1
ATOM 635 C C . ALA A 1 120 ? 10.970 -13.796 3.179 1.00 25.66 603 ALA A C 1
ATOM 636 O O . ALA A 1 120 ? 11.172 -14.838 2.523 1.00 26.34 603 ALA A O 1
ATOM 638 N N . PHE A 1 121 ? 9.823 -13.119 3.092 1.00 25.56 604 PHE A N 1
ATOM 639 C CA . PHE A 1 121 ? 8.660 -13.598 2.339 1.00 24.70 604 PHE A CA 1
ATOM 640 C C . PHE A 1 121 ? 8.915 -13.492 0.831 1.00 24.95 604 PHE A C 1
ATOM 641 O O . PHE A 1 121 ? 8.660 -14.424 0.070 1.00 24.11 604 PHE A O 1
ATOM 649 N N . LEU A 1 122 ? 9.475 -12.364 0.407 1.00 24.75 605 LEU A N 1
ATOM 650 C CA . LEU A 1 122 ? 9.792 -12.157 -0.996 1.00 27.10 605 LEU A CA 1
ATOM 651 C C . LEU A 1 122 ? 10.821 -13.200 -1.448 1.00 28.83 605 LEU A C 1
ATOM 652 O O . LEU A 1 122 ? 10.717 -13.752 -2.574 1.00 28.85 605 LEU A O 1
ATOM 657 N N . LEU A 1 123 ? 11.801 -13.449 -0.571 1.00 30.43 606 LEU A N 1
ATOM 658 C CA . LEU A 1 123 ? 12.848 -14.452 -0.834 1.00 33.36 606 LEU A CA 1
ATOM 659 C C . LEU A 1 123 ? 12.195 -15.828 -0.974 1.00 34.69 606 LEU A C 1
ATOM 660 O O . LEU A 1 123 ? 12.440 -16.528 -1.951 1.00 35.18 606 LEU A O 1
ATOM 665 N N . ALA A 1 124 ? 11.334 -16.169 -0.013 1.00 36.10 607 ALA A N 1
ATOM 666 C CA . ALA A 1 124 ? 10.603 -17.446 -0.013 1.00 38.67 607 ALA A CA 1
ATOM 667 C C . ALA A 1 124 ? 9.677 -17.647 -1.210 1.00 40.38 607 ALA A C 1
ATOM 668 O O . ALA A 1 124 ? 9.357 -18.778 -1.554 1.00 41.81 607 ALA A O 1
ATOM 670 N N . SER A 1 125 ? 9.254 -16.577 -1.863 1.00 42.60 608 SER A N 1
ATOM 671 C CA . SER A 1 125 ? 8.588 -16.747 -3.146 1.00 45.10 608 SER A CA 1
ATOM 672 C C . SER A 1 125 ? 9.555 -17.274 -4.245 1.00 46.65 608 SER A C 1
ATOM 673 O O . SER A 1 125 ? 9.177 -18.150 -5.059 1.00 46.26 608 SER A O 1
ATOM 676 N N . ARG A 1 126 ? 10.789 -16.755 -4.237 1.00 47.18 609 ARG A N 1
ATOM 677 C CA . ARG A 1 126 ? 11.808 -17.053 -5.267 1.00 49.16 609 ARG A CA 1
ATOM 678 C C . ARG A 1 126 ? 12.539 -18.375 -5.059 1.00 49.99 609 ARG A C 1
ATOM 679 O O . ARG A 1 126 ? 12.750 -19.130 -6.017 1.00 51.38 609 ARG A O 1
ATOM 687 N N . ILE A 1 127 ? 12.933 -18.651 -3.816 1.00 50.58 610 ILE A N 1
ATOM 688 C CA . ILE A 1 127 ? 13.649 -19.877 -3.459 1.00 51.24 610 ILE A CA 1
ATOM 689 C C . ILE A 1 127 ? 12.968 -20.564 -2.274 1.00 51.60 610 ILE A C 1
ATOM 690 O O . ILE A 1 127 ? 12.247 -21.545 -2.432 1.00 52.69 610 ILE A O 1
ATOM 695 N N . PRO A 1 131 ? 8.028 -22.734 -4.061 1.00 48.79 614 PRO A N 1
ATOM 696 C CA . PRO A 1 131 ? 8.281 -21.345 -4.424 1.00 49.28 614 PRO A CA 1
ATOM 697 C C . PRO A 1 131 ? 6.972 -20.678 -4.818 1.00 49.89 614 PRO A C 1
ATOM 698 O O . PRO A 1 131 ? 6.477 -20.901 -5.918 1.00 49.10 614 PRO A O 1
ATOM 702 N N . PHE A 1 132 ? 6.399 -19.886 -3.922 1.00 50.71 615 PHE A N 1
ATOM 703 C CA . PHE A 1 132 ? 5.064 -19.357 -4.210 1.00 51.41 615 PHE A CA 1
ATOM 704 C C . PHE A 1 132 ? 4.995 -18.241 -5.235 1.00 50.72 615 PHE A C 1
ATOM 705 O O . PHE A 1 132 ? 5.970 -17.493 -5.469 1.00 50.29 615 PHE A O 1
ATOM 713 N N . ASN A 1 133 ? 3.850 -18.147 -5.894 1.00 50.01 616 ASN A N 1
ATOM 714 C CA . ASN A 1 133 ? 3.705 -17.028 -6.779 1.00 50.01 616 ASN A CA 1
ATOM 715 C C . ASN A 1 133 ? 2.558 -16.072 -6.505 1.00 49.18 616 ASN A C 1
ATOM 716 O O . ASN A 1 133 ? 1.395 -16.470 -6.282 1.00 48.72 616 ASN A O 1
ATOM 721 N N . LEU A 1 134 ? 2.967 -14.807 -6.504 1.00 48.32 617 LEU A N 1
ATOM 722 C CA . LEU A 1 134 ? 2.181 -13.640 -6.138 1.00 47.51 617 LEU A CA 1
ATOM 723 C C . LEU A 1 134 ? 1.951 -12.809 -7.407 1.00 46.99 617 LEU A C 1
ATOM 724 O O . LEU A 1 134 ? 2.903 -12.507 -8.131 1.00 46.23 617 LEU A O 1
ATOM 729 N N . PRO A 1 135 ? 0.684 -12.437 -7.686 1.00 46.91 618 PRO A N 1
ATOM 730 C CA . PRO A 1 135 ? 0.416 -11.587 -8.867 1.00 46.39 618 PRO A CA 1
ATOM 731 C C . PRO A 1 135 ? 1.028 -10.176 -8.736 1.00 46.10 618 PRO A C 1
ATOM 732 O O . PRO A 1 135 ? 1.415 -9.776 -7.635 1.00 45.27 618 PRO A O 1
ATOM 736 N N . LEU A 1 136 ? 1.128 -9.440 -9.846 1.00 45.45 619 LEU A N 1
ATOM 737 C CA . LEU A 1 136 ? 1.567 -8.043 -9.794 1.00 44.94 619 LEU A CA 1
ATOM 738 C C . LEU A 1 136 ? 0.729 -7.256 -8.772 1.00 44.01 619 LEU A C 1
ATOM 739 O O . LEU A 1 136 ? 1.263 -6.384 -8.065 1.00 43.80 619 LEU A O 1
ATOM 744 N N . GLN A 1 137 ? -0.555 -7.619 -8.661 1.00 42.48 620 GLN A N 1
ATOM 745 C CA . GLN A 1 137 ? -1.521 -6.972 -7.771 1.00 41.25 620 GLN A CA 1
ATOM 746 C C . GLN A 1 137 ? -1.086 -7.027 -6.315 1.00 39.33 620 GLN A C 1
ATOM 747 O O . GLN A 1 137 ? -1.286 -6.080 -5.543 1.00 38.26 620 GLN A O 1
ATOM 753 N N . THR A 1 138 ? -0.508 -8.156 -5.937 1.00 37.41 621 THR A N 1
ATOM 754 C CA . THR A 1 138 ? -0.091 -8.368 -4.566 1.00 35.43 621 THR A CA 1
ATOM 755 C C . THR A 1 138 ? 1.147 -7.518 -4.233 1.00 33.95 621 THR A C 1
ATOM 756 O O . THR A 1 138 ? 1.232 -6.983 -3.145 1.00 33.15 621 THR A O 1
ATOM 760 N N . LEU A 1 139 ? 2.072 -7.415 -5.186 1.00 32.18 622 LEU A N 1
ATOM 761 C CA . LEU A 1 139 ? 3.314 -6.656 -5.046 1.00 31.92 622 LEU A CA 1
ATOM 762 C C . LEU A 1 139 ? 3.031 -5.155 -4.969 1.00 31.00 622 LEU A C 1
ATOM 763 O O . LEU A 1 139 ? 3.607 -4.441 -4.157 1.00 29.03 622 LEU A O 1
ATOM 768 N N . VAL A 1 140 ? 2.097 -4.696 -5.801 1.00 29.36 623 VAL A N 1
ATOM 769 C CA . VAL A 1 140 ? 1.719 -3.295 -5.761 1.00 29.06 623 VAL A CA 1
ATOM 770 C C . VAL A 1 140 ? 0.948 -3.012 -4.471 1.00 28.09 623 VAL A C 1
ATOM 771 O O . VAL A 1 140 ? 1.097 -1.947 -3.871 1.00 28.17 623 VAL A O 1
ATOM 775 N N . ARG A 1 141 ? 0.116 -3.950 -4.041 1.00 27.94 624 ARG A N 1
ATOM 776 C CA . ARG A 1 141 ? -0.566 -3.788 -2.762 1.00 27.41 624 ARG A CA 1
ATOM 777 C C . ARG A 1 141 ? 0.396 -3.727 -1.576 1.00 26.17 624 ARG A C 1
ATOM 778 O O . ARG A 1 141 ? 0.179 -2.974 -0.655 1.00 24.79 624 ARG A O 1
ATOM 786 N N . PHE A 1 142 ? 1.471 -4.505 -1.604 1.00 24.33 625 PHE A N 1
ATOM 787 C CA . PHE A 1 142 ? 2.467 -4.336 -0.525 1.00 23.11 625 PHE A CA 1
ATOM 788 C C . PHE A 1 142 ? 2.995 -2.893 -0.500 1.00 21.57 625 PHE A C 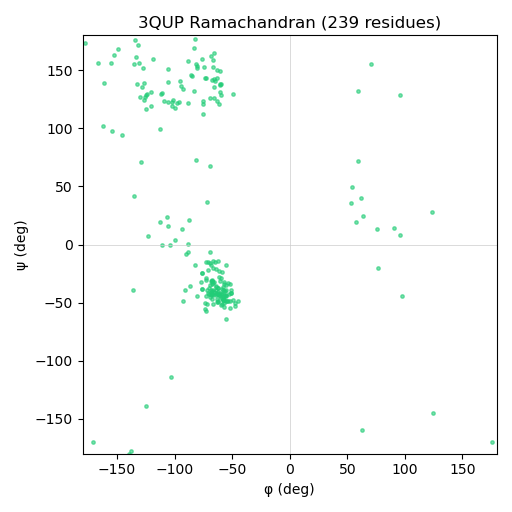1
ATOM 789 O O . PHE A 1 142 ? 3.170 -2.330 0.580 1.00 21.43 625 PHE A O 1
ATOM 797 N N . MET A 1 143 ? 3.210 -2.301 -1.674 1.00 21.61 626 MET A N 1
ATOM 798 C CA . MET A 1 143 ? 3.749 -0.922 -1.760 1.00 22.28 626 MET A CA 1
ATOM 799 C C . MET A 1 143 ? 2.740 0.084 -1.225 1.00 22.73 626 MET A C 1
ATOM 800 O O . MET A 1 143 ? 3.112 0.990 -0.501 1.00 22.13 626 MET A O 1
ATOM 805 N N . VAL A 1 144 ? 1.462 -0.091 -1.572 1.00 23.11 627 VAL A N 1
ATOM 806 C CA . VAL A 1 144 ? 0.399 0.758 -1.036 1.00 23.47 627 VAL A CA 1
ATOM 807 C C . VAL A 1 144 ? 0.363 0.712 0.482 1.00 22.26 627 VAL A C 1
ATOM 808 O O . VAL A 1 144 ? 0.297 1.770 1.140 1.00 23.15 627 VAL A O 1
ATOM 812 N N . ASP A 1 145 ? 0.412 -0.499 1.040 1.00 21.50 628 ASP A N 1
ATOM 813 C CA . ASP A 1 145 ? 0.400 -0.709 2.491 1.00 20.82 628 ASP A CA 1
ATOM 814 C C . ASP A 1 145 ? 1.540 0.079 3.135 1.00 20.56 628 ASP A C 1
ATOM 815 O O . ASP A 1 145 ? 1.341 0.825 4.082 1.00 19.67 628 ASP A O 1
ATOM 820 N N . ILE A 1 146 ? 2.743 -0.048 2.573 1.00 19.78 629 ILE A N 1
ATOM 821 C CA . ILE A 1 146 ? 3.914 0.598 3.191 1.00 19.72 629 ILE A CA 1
ATOM 822 C C . ILE A 1 146 ? 3.817 2.111 3.072 1.00 19.98 629 ILE A C 1
ATOM 823 O O . ILE A 1 146 ? 4.114 2.824 4.023 1.00 20.83 629 ILE A O 1
ATOM 828 N N . ALA A 1 147 ? 3.326 2.566 1.922 1.00 21.12 630 ALA A N 1
ATOM 829 C CA . ALA A 1 147 ? 3.090 3.985 1.679 1.00 23.03 630 ALA A CA 1
ATOM 830 C C . ALA A 1 147 ? 2.079 4.601 2.648 1.00 22.59 630 ALA A C 1
ATOM 831 O O . ALA A 1 147 ? 2.311 5.694 3.115 1.00 23.05 630 ALA A O 1
ATOM 833 N N . CYS A 1 148 ? 0.981 3.895 2.961 1.00 24.63 631 CYS A N 1
ATOM 834 C CA . CYS A 1 148 ? 0.039 4.307 4.039 1.00 23.81 631 CYS A CA 1
ATOM 835 C C . CYS A 1 148 ? 0.675 4.462 5.420 1.00 23.60 631 CYS A C 1
ATOM 836 O O . CYS A 1 148 ? 0.420 5.435 6.129 1.00 22.12 631 CYS A O 1
ATOM 839 N N . GLY A 1 149 ? 1.489 3.490 5.834 1.00 21.72 632 GLY A N 1
ATOM 840 C CA . GLY A 1 149 ? 2.094 3.557 7.137 1.00 20.52 632 GLY A CA 1
ATOM 841 C C . GLY A 1 149 ? 3.108 4.670 7.172 1.00 19.42 632 GLY A C 1
ATOM 842 O O . GLY A 1 149 ? 3.225 5.359 8.174 1.00 21.40 632 GLY A O 1
ATOM 843 N N . MET A 1 150 ? 3.797 4.889 6.059 1.00 19.29 633 MET A N 1
ATOM 844 C CA . MET A 1 150 ? 4.851 5.919 6.023 1.00 20.05 633 MET A CA 1
ATOM 845 C C . MET A 1 150 ? 4.192 7.308 5.935 1.00 21.71 633 MET A C 1
ATOM 846 O O . MET A 1 150 ? 4.663 8.275 6.534 1.00 20.53 633 MET A O 1
ATOM 851 N N . GLU A 1 151 ? 3.101 7.391 5.164 1.00 23.39 634 GLU A N 1
ATOM 852 C CA . GLU A 1 151 ? 2.265 8.596 5.164 1.00 25.39 634 GLU A CA 1
ATOM 853 C C . GLU A 1 151 ? 1.859 8.992 6.592 1.00 25.32 634 GLU A C 1
ATOM 854 O O . GLU A 1 151 ? 1.997 10.169 7.003 1.00 25.86 634 GLU A O 1
ATOM 860 N N . TYR A 1 152 ? 1.369 8.021 7.349 1.00 25.43 635 TYR A N 1
ATOM 861 C CA . TYR A 1 152 ? 1.015 8.234 8.755 1.00 26.28 635 TYR A CA 1
ATOM 862 C C . TYR A 1 152 ? 2.201 8.712 9.591 1.00 26.95 635 TYR A C 1
ATOM 863 O O . TYR A 1 152 ? 2.090 9.703 10.307 1.00 26.02 635 TYR A O 1
ATOM 872 N N . LEU A 1 153 ? 3.334 8.012 9.508 1.00 26.78 636 LEU A N 1
ATOM 873 C CA . LEU A 1 153 ? 4.509 8.428 10.293 1.00 27.87 636 LEU A CA 1
ATOM 874 C C . LEU A 1 153 ? 4.968 9.841 9.960 1.00 28.70 636 LEU A C 1
ATOM 875 O O . LEU A 1 153 ? 5.252 10.622 10.869 1.00 28.69 636 LEU A O 1
ATOM 880 N N . SER A 1 154 ? 5.049 10.165 8.668 1.00 30.23 637 SER A N 1
ATOM 881 C CA . SER A 1 154 ? 5.500 11.503 8.273 1.00 32.85 637 SER A CA 1
ATOM 882 C C . SER A 1 154 ? 4.480 12.557 8.688 1.00 33.98 637 SER A C 1
ATOM 883 O O . SER A 1 154 ? 4.868 13.680 9.045 1.00 35.13 637 SER A O 1
ATOM 886 N N . SER A 1 155 ? 3.199 12.184 8.696 1.00 33.99 638 SER A N 1
ATOM 887 C CA . SER A 1 155 ? 2.131 13.082 9.222 1.00 35.50 638 SER A CA 1
ATOM 888 C C . SER A 1 155 ? 2.333 13.419 10.703 1.00 36.08 638 SER A C 1
ATOM 889 O O . SER A 1 155 ? 1.934 14.498 11.164 1.00 38.11 638 SER A O 1
ATOM 892 N N . ARG A 1 156 ? 2.975 12.514 11.433 1.00 35.89 639 ARG A N 1
ATOM 893 C CA . ARG A 1 156 ? 3.339 12.737 12.833 1.00 36.68 639 ARG A CA 1
ATOM 894 C C . ARG A 1 156 ? 4.753 13.302 12.981 1.00 36.00 639 ARG A C 1
ATOM 895 O O . ARG A 1 156 ? 5.303 13.280 14.084 1.00 36.86 639 ARG A O 1
ATOM 903 N N . ASN A 1 157 ? 5.361 13.770 11.885 1.00 35.11 640 ASN A N 1
ATOM 904 C CA . ASN A 1 157 ? 6.743 14.276 11.905 1.00 35.06 640 ASN A CA 1
ATOM 905 C C . ASN A 1 157 ? 7.840 13.263 12.270 1.00 33.87 640 ASN A C 1
ATOM 906 O O . ASN A 1 157 ? 8.915 13.638 12.748 1.00 33.50 640 ASN A O 1
ATOM 911 N N . PHE A 1 158 ? 7.573 11.986 12.048 1.00 31.62 641 PHE A N 1
ATOM 912 C CA . PHE A 1 158 ? 8.480 10.947 12.492 1.00 31.10 641 PHE A CA 1
ATOM 913 C C . PHE A 1 158 ? 9.305 10.447 11.299 1.00 29.87 641 PHE A C 1
ATOM 914 O O . PHE A 1 158 ? 8.746 10.059 10.295 1.00 30.91 641 PHE A O 1
ATOM 922 N N . ILE A 1 159 ? 10.630 10.494 11.428 1.00 28.12 642 ILE A N 1
ATOM 923 C CA . ILE A 1 159 ? 11.562 10.035 10.399 1.00 27.38 642 ILE A CA 1
ATOM 924 C C . ILE A 1 159 ? 12.051 8.640 10.786 1.00 26.71 642 ILE A C 1
ATOM 925 O O . ILE A 1 159 ? 12.653 8.449 11.827 1.00 27.41 642 ILE A O 1
ATOM 930 N N . HIS A 1 160 ? 11.737 7.664 9.945 1.00 25.41 643 HIS A N 1
ATOM 931 C CA . HIS A 1 160 ? 12.082 6.269 10.178 1.00 25.13 643 HIS A CA 1
ATOM 932 C C . HIS A 1 160 ? 13.600 6.006 10.142 1.00 24.70 643 HIS A C 1
ATOM 933 O O . HIS A 1 160 ? 14.148 5.378 11.057 1.00 25.89 643 HIS A O 1
ATOM 940 N N . ARG A 1 161 ? 14.268 6.468 9.085 1.00 24.03 644 ARG A N 1
ATOM 941 C CA . ARG A 1 161 ? 15.747 6.286 8.910 1.00 25.67 644 ARG A CA 1
ATOM 942 C C . ARG A 1 161 ? 16.205 4.905 8.463 1.00 24.83 644 ARG A C 1
ATOM 943 O O . ARG A 1 161 ? 17.341 4.746 7.976 1.00 25.50 644 ARG A O 1
ATOM 951 N N . ASP A 1 162 ? 15.372 3.877 8.655 1.00 23.74 645 ASP A N 1
ATOM 952 C CA . ASP A 1 162 ? 15.790 2.530 8.250 1.00 22.72 645 ASP A CA 1
ATOM 953 C C . ASP A 1 162 ? 14.699 1.767 7.503 1.00 22.21 645 ASP A C 1
ATOM 954 O O . ASP A 1 162 ? 14.551 0.558 7.718 1.00 20.67 645 ASP A O 1
ATOM 959 N N . LEU A 1 163 ? 13.985 2.449 6.600 1.00 20.29 646 LEU A N 1
ATOM 960 C CA . LEU A 1 163 ? 12.930 1.770 5.820 1.00 21.38 646 LEU A CA 1
ATOM 961 C C . LEU A 1 163 ? 13.555 0.784 4.831 1.00 20.23 646 LEU A C 1
ATOM 962 O O . LEU A 1 163 ? 14.421 1.133 4.025 1.00 20.76 646 LEU A O 1
ATOM 967 N N . ALA A 1 164 ? 13.105 -0.458 4.899 1.00 19.97 647 ALA A N 1
ATOM 968 C CA . ALA A 1 164 ? 13.620 -1.498 4.022 1.00 20.38 647 ALA A CA 1
ATOM 969 C C . ALA A 1 164 ? 12.632 -2.664 4.169 1.00 20.54 647 ALA A C 1
ATOM 970 O O . ALA A 1 164 ? 11.927 -2.751 5.178 1.00 20.43 647 ALA A O 1
ATOM 972 N N . ALA A 1 165 ? 12.564 -3.539 3.166 1.00 21.20 648 ALA A N 1
ATOM 973 C CA . ALA A 1 165 ? 11.679 -4.760 3.199 1.00 21.10 648 ALA A CA 1
ATOM 974 C C . ALA A 1 165 ? 11.862 -5.584 4.482 1.00 21.48 648 ALA A C 1
ATOM 975 O O . ALA A 1 165 ? 10.876 -6.032 5.128 1.00 21.44 648 ALA A O 1
ATOM 977 N N . ARG A 1 166 ? 13.120 -5.697 4.957 1.00 21.47 649 ARG A N 1
ATOM 978 C CA . ARG A 1 166 ? 13.416 -6.465 6.173 1.00 21.06 649 ARG A CA 1
ATOM 979 C C . ARG A 1 166 ? 12.760 -5.836 7.400 1.00 21.45 649 ARG A C 1
ATOM 980 O O . ARG A 1 166 ? 12.564 -6.502 8.413 1.00 21.79 649 ARG A O 1
ATOM 988 N N . ASN A 1 167 ? 12.417 -4.552 7.327 1.00 21.08 650 ASN A N 1
ATOM 989 C CA . ASN A 1 167 ? 11.847 -3.846 8.478 1.00 21.41 650 ASN A CA 1
ATOM 990 C C . ASN A 1 167 ? 10.336 -3.606 8.316 1.00 21.11 650 ASN A C 1
ATOM 991 O O . ASN A 1 167 ? 9.731 -2.806 9.030 1.00 22.27 650 ASN A O 1
ATOM 996 N N . CYS A 1 168 ? 9.746 -4.320 7.381 1.00 21.04 651 CYS A N 1
ATOM 997 C CA . CYS A 1 168 ? 8.280 -4.326 7.191 1.00 22.89 651 CYS A CA 1
ATOM 998 C C . CYS A 1 168 ? 7.777 -5.697 7.595 1.00 23.46 651 CYS A C 1
ATOM 999 O O . CYS A 1 168 ? 8.344 -6.716 7.169 1.00 23.95 651 CYS A O 1
ATOM 1002 N N . MET A 1 169 ? 6.748 -5.737 8.429 1.00 23.13 652 MET A N 1
ATOM 1003 C CA . MET A 1 169 ? 6.263 -7.027 8.935 1.00 23.87 652 MET A CA 1
ATOM 1004 C C . MET A 1 169 ? 4.944 -7.398 8.253 1.00 24.49 652 MET A C 1
ATOM 1005 O O . MET A 1 169 ? 4.175 -6.520 7.864 1.00 24.60 652 MET A O 1
ATOM 1010 N N . LEU A 1 170 ? 4.687 -8.699 8.121 1.00 25.65 653 LEU A N 1
ATOM 1011 C CA . LEU A 1 170 ? 3.424 -9.175 7.587 1.00 27.87 653 LEU A CA 1
ATOM 1012 C C . LEU A 1 170 ? 2.448 -9.524 8.715 1.00 28.41 653 LEU A C 1
ATOM 1013 O O . LEU A 1 170 ? 2.765 -10.333 9.578 1.00 29.38 653 LEU A O 1
ATOM 1018 N N . ALA A 1 171 ? 1.274 -8.894 8.713 1.00 29.80 654 ALA A N 1
ATOM 1019 C CA . ALA A 1 171 ? 0.303 -9.144 9.768 1.00 31.33 654 ALA A CA 1
ATOM 1020 C C . ALA A 1 171 ? -0.480 -10.413 9.443 1.00 32.63 654 ALA A C 1
ATOM 1021 O O . ALA A 1 171 ? -0.284 -11.038 8.391 1.00 31.36 654 ALA A O 1
ATOM 1023 N N . GLU A 1 172 ? -1.362 -10.792 10.362 1.00 33.96 655 GLU A N 1
ATOM 1024 C CA . GLU A 1 172 ? -2.169 -11.993 10.176 1.00 35.48 655 GLU A CA 1
ATOM 1025 C C . GLU A 1 172 ? -2.976 -11.966 8.856 1.00 34.60 655 GLU A C 1
ATOM 1026 O O . GLU A 1 172 ? -3.091 -12.967 8.167 1.00 35.58 655 GLU A O 1
ATOM 1032 N N . ASP A 1 173 ? -3.517 -10.818 8.493 1.00 34.31 656 ASP A N 1
ATOM 1033 C CA . ASP A 1 173 ? -4.313 -10.716 7.275 1.00 33.86 656 ASP A CA 1
ATOM 1034 C C . ASP A 1 173 ? -3.433 -10.416 6.038 1.00 32.51 656 ASP A C 1
ATOM 1035 O O . ASP A 1 173 ? -3.920 -9.958 5.018 1.00 31.73 656 ASP A O 1
ATOM 1040 N N . MET A 1 174 ? -2.136 -10.722 6.146 1.00 31.53 657 MET A N 1
ATOM 1041 C CA . MET A 1 174 ? -1.142 -10.450 5.112 1.00 30.88 657 MET A CA 1
ATOM 1042 C C . MET A 1 174 ? -1.027 -8.991 4.709 1.00 29.61 657 MET A C 1
ATOM 1043 O O . MET A 1 174 ? -0.518 -8.724 3.633 1.00 29.75 657 MET A O 1
ATOM 1048 N N . THR A 1 175 ? -1.503 -8.057 5.538 1.00 28.74 658 THR A N 1
ATOM 1049 C CA . THR A 1 175 ? -1.232 -6.646 5.247 1.00 27.98 658 THR A CA 1
ATOM 1050 C C . THR A 1 175 ? 0.205 -6.357 5.749 1.00 26.62 658 THR A C 1
ATOM 1051 O O . THR A 1 175 ? 0.661 -7.003 6.644 1.00 26.44 658 THR A O 1
ATOM 1055 N N . VAL A 1 176 ? 0.877 -5.377 5.156 1.00 26.12 659 VAL A N 1
ATOM 1056 C CA . VAL A 1 176 ? 2.240 -4.991 5.615 1.00 25.52 659 VAL A CA 1
ATOM 1057 C C . VAL A 1 176 ? 2.175 -3.813 6.591 1.00 25.53 659 VAL A C 1
ATOM 1058 O O . VAL A 1 176 ? 1.388 -2.878 6.393 1.00 25.22 659 VAL A O 1
ATOM 1062 N N . CYS A 1 177 ? 3.016 -3.864 7.630 1.00 26.01 660 CYS A N 1
ATOM 1063 C CA . CYS A 1 177 ? 3.108 -2.872 8.685 1.00 26.26 660 CYS A CA 1
ATOM 1064 C C . CYS A 1 177 ? 4.575 -2.403 8.765 1.00 25.89 660 CYS A C 1
ATOM 1065 O O . CYS A 1 177 ? 5.473 -3.248 8.868 1.00 25.01 660 CYS A O 1
ATOM 1068 N N . VAL A 1 178 ? 4.815 -1.084 8.699 1.00 24.85 661 VAL A N 1
ATOM 1069 C CA . VAL A 1 178 ? 6.167 -0.534 8.932 1.00 24.09 661 VAL A CA 1
ATOM 1070 C C . VAL A 1 178 ? 6.600 -0.776 10.385 1.00 24.23 661 VAL A C 1
ATOM 1071 O O . VAL A 1 178 ? 5.824 -0.573 11.319 1.00 23.78 661 VAL A O 1
ATOM 1075 N N . ALA A 1 179 ? 7.836 -1.219 10.581 1.00 24.04 662 ALA A N 1
ATOM 1076 C CA . ALA A 1 179 ? 8.311 -1.576 11.923 1.00 26.01 662 ALA A CA 1
ATOM 1077 C C . ALA A 1 179 ? 9.750 -1.095 12.122 1.00 27.54 662 ALA A C 1
ATOM 1078 O O . ALA A 1 179 ? 10.373 -0.555 11.182 1.00 26.57 662 ALA A O 1
ATOM 1080 N N . ASP A 1 180 ? 10.278 -1.370 13.307 1.00 30.07 663 ASP A N 1
ATOM 1081 C CA . ASP A 1 180 ? 11.701 -1.210 13.626 1.00 34.36 663 ASP A CA 1
ATOM 1082 C C . ASP A 1 180 ? 12.101 0.250 13.415 1.00 37.36 663 ASP A C 1
ATOM 1083 O O . ASP A 1 180 ? 12.815 0.597 12.474 1.00 39.21 663 ASP A O 1
ATOM 1088 N N . PHE A 1 181 ? 11.635 1.088 14.317 1.00 40.97 664 PHE A N 1
ATOM 1089 C CA . PHE A 1 181 ? 11.745 2.529 14.160 1.00 44.13 664 PHE A CA 1
ATOM 1090 C C . PHE A 1 181 ? 13.109 3.090 14.579 1.00 46.15 664 PHE A C 1
ATOM 1091 O O . PHE A 1 181 ? 13.464 4.207 14.196 1.00 46.63 664 PHE A O 1
ATOM 1099 N N . GLY A 1 182 ? 13.869 2.307 15.352 1.00 48.04 665 GLY A N 1
ATOM 1100 C CA . GLY A 1 182 ? 15.299 2.570 15.572 1.00 49.63 665 GLY A CA 1
ATOM 1101 C C . GLY A 1 182 ? 15.699 2.708 17.032 1.00 51.29 665 GLY A C 1
ATOM 1102 O O . GLY A 1 182 ? 16.676 3.399 17.351 1.00 51.80 665 GLY A O 1
ATOM 1103 N N . LEU A 1 183 ? 14.956 2.057 17.921 1.00 51.94 666 LEU A N 1
ATOM 1104 C CA . LEU A 1 183 ? 15.297 2.056 19.343 1.00 53.12 666 LEU A CA 1
ATOM 1105 C C . LEU A 1 183 ? 16.533 1.190 19.624 1.00 53.68 666 LEU A C 1
ATOM 1106 O O . LEU A 1 183 ? 17.437 1.064 18.783 1.00 54.79 666 LEU A O 1
ATOM 1111 N N . LEU A 1 201 ? 24.805 3.595 7.872 1.00 43.99 684 LEU A N 1
ATOM 1112 C CA . LEU A 1 201 ? 25.151 2.165 7.931 1.00 43.73 684 LEU A CA 1
ATOM 1113 C C . LEU A 1 201 ? 24.335 1.241 6.994 1.00 42.71 684 LEU A C 1
ATOM 1114 O O . LEU A 1 201 ? 24.926 0.385 6.337 1.00 43.15 684 LEU A O 1
ATOM 1119 N N . PRO A 1 202 ? 22.983 1.401 6.913 1.00 41.46 685 PRO A N 1
ATOM 1120 C CA . PRO A 1 202 ? 22.319 0.620 5.863 1.00 39.70 685 PRO A CA 1
ATOM 1121 C C . PRO A 1 202 ? 22.473 1.355 4.541 1.00 38.53 685 PRO A C 1
ATOM 1122 O O . PRO A 1 202 ? 21.500 1.915 3.974 1.00 37.80 685 PRO A O 1
ATOM 1126 N N . VAL A 1 203 ? 23.708 1.312 4.039 1.00 36.10 686 VAL A N 1
ATOM 1127 C CA . VAL A 1 203 ? 24.161 2.189 2.982 1.00 34.02 686 VAL A CA 1
ATOM 1128 C C . VAL A 1 203 ? 23.309 2.096 1.716 1.00 32.32 686 VAL A C 1
ATOM 1129 O O . VAL A 1 203 ? 22.931 3.116 1.142 1.00 31.73 686 VAL A O 1
ATOM 1133 N N . LYS A 1 204 ? 22.962 0.874 1.316 1.00 30.17 687 LYS A N 1
ATOM 1134 C CA . LYS A 1 204 ? 22.219 0.641 0.090 1.00 28.80 687 LYS A CA 1
ATOM 1135 C C . LYS A 1 204 ? 20.775 1.235 0.074 1.00 26.83 687 LYS A C 1
ATOM 1136 O O . LYS A 1 204 ? 20.194 1.359 -0.985 1.00 25.03 687 LYS A O 1
ATOM 1142 N N . TRP A 1 205 ? 20.240 1.619 1.233 1.00 25.39 688 TRP A N 1
ATOM 1143 C CA . TRP A 1 205 ? 18.904 2.293 1.311 1.00 25.89 688 TRP A CA 1
ATOM 1144 C C . TRP A 1 205 ? 18.986 3.821 1.571 1.00 26.65 688 TRP A C 1
ATOM 1145 O O . TRP A 1 205 ? 17.957 4.517 1.617 1.00 24.58 688 TRP A O 1
ATOM 1156 N N . LEU A 1 206 ? 20.214 4.337 1.691 1.00 26.37 689 LEU A N 1
ATOM 1157 C CA . LEU A 1 206 ? 20.422 5.726 2.114 1.00 26.44 689 LEU A CA 1
ATOM 1158 C C . LEU A 1 206 ? 20.541 6.741 0.978 1.00 26.69 689 LEU A C 1
ATOM 1159 O O . LEU A 1 206 ? 21.265 6.535 -0.020 1.00 25.65 689 LEU A O 1
ATOM 1164 N N . ALA A 1 207 ? 19.827 7.859 1.131 1.00 25.87 690 ALA A N 1
ATOM 1165 C CA . ALA A 1 207 ? 19.830 8.888 0.095 1.00 26.05 690 ALA A CA 1
ATOM 1166 C C . ALA A 1 207 ? 21.234 9.532 -0.020 1.00 26.44 690 ALA A C 1
ATOM 1167 O O . ALA A 1 207 ? 21.995 9.454 0.893 1.00 25.75 690 ALA A O 1
ATOM 1169 N N . LEU A 1 208 ? 21.550 10.147 -1.147 1.00 27.60 691 LEU A N 1
ATOM 1170 C CA . LEU A 1 208 ? 22.821 10.913 -1.288 1.00 28.51 691 LEU A CA 1
ATOM 1171 C C . LEU A 1 208 ? 23.146 11.816 -0.109 1.00 28.55 691 LEU A C 1
ATOM 1172 O O . LEU A 1 208 ? 24.256 11.766 0.446 1.00 28.84 691 LEU A O 1
ATOM 1177 N N . GLU A 1 209 ? 22.166 12.605 0.335 1.00 28.29 692 GLU A N 1
ATOM 1178 C CA . GLU A 1 209 ? 22.414 13.578 1.381 1.00 27.49 692 GLU A CA 1
ATOM 1179 C C . GLU A 1 209 ? 22.522 12.976 2.778 1.00 27.94 692 GLU A C 1
ATOM 1180 O O . GLU A 1 209 ? 23.161 13.545 3.652 1.00 27.78 692 GLU A O 1
ATOM 1186 N N . SER A 1 210 ? 21.918 11.805 2.990 1.00 26.93 693 SER A N 1
ATOM 1187 C CA . SER A 1 210 ? 22.188 11.043 4.180 1.00 26.37 693 SER A CA 1
ATOM 1188 C C . SER A 1 210 ? 23.621 10.501 4.207 1.00 26.74 693 SER A C 1
ATOM 1189 O O . SER A 1 210 ? 24.229 10.471 5.260 1.00 27.67 693 SER A O 1
ATOM 1192 N N . LEU A 1 211 ? 24.102 10.000 3.081 1.00 27.42 694 LEU A N 1
ATOM 1193 C CA . LEU A 1 211 ? 25.448 9.448 3.006 1.00 29.88 694 LEU A CA 1
ATOM 1194 C C . LEU A 1 211 ? 26.480 10.573 3.163 1.00 31.52 694 LEU A C 1
ATOM 1195 O O . LEU A 1 211 ? 27.430 10.422 3.911 1.00 32.49 694 LEU A O 1
ATOM 1200 N N . ALA A 1 212 ? 26.251 11.707 2.494 1.00 33.08 695 ALA A N 1
ATOM 1201 C CA . ALA A 1 212 ? 27.247 12.808 2.443 1.00 33.67 695 ALA A CA 1
ATOM 1202 C C . ALA A 1 212 ? 27.154 13.789 3.617 1.00 34.45 695 ALA A C 1
ATOM 1203 O O . ALA A 1 212 ? 28.170 14.293 4.114 1.00 34.50 695 ALA A O 1
ATOM 1205 N N . ASP A 1 213 ? 25.942 14.058 4.077 1.00 34.28 696 ASP A N 1
ATOM 1206 C CA . ASP A 1 213 ? 25.759 15.069 5.097 1.00 34.29 696 ASP A CA 1
ATOM 1207 C C . ASP A 1 213 ? 25.066 14.583 6.346 1.00 34.44 696 ASP A C 1
ATOM 1208 O O . ASP A 1 213 ? 24.760 15.381 7.211 1.00 34.55 696 ASP A O 1
ATOM 1213 N N . ASN A 1 214 ? 24.833 13.272 6.450 1.00 34.57 697 ASN A N 1
ATOM 1214 C CA . ASN A 1 214 ? 24.084 12.734 7.585 1.00 34.66 697 ASN A CA 1
ATOM 1215 C C . ASN A 1 214 ? 22.723 13.380 7.831 1.00 33.18 697 ASN A C 1
ATOM 1216 O O . ASN A 1 214 ? 22.309 13.553 8.969 1.00 33.38 697 ASN A O 1
ATOM 1221 N N . LEU A 1 215 ? 22.040 13.740 6.757 1.00 31.98 698 LEU A N 1
ATOM 1222 C CA . LEU A 1 215 ? 20.751 14.411 6.818 1.00 31.59 698 LEU A CA 1
ATOM 1223 C C . LEU A 1 215 ? 19.619 13.384 6.631 1.00 30.63 698 LEU A C 1
ATOM 1224 O O . LEU A 1 215 ? 19.565 12.739 5.608 1.00 31.07 698 LEU A O 1
ATOM 1229 N N . TYR A 1 216 ? 18.721 13.281 7.601 1.00 29.96 699 TYR A N 1
ATOM 1230 C CA . TYR A 1 216 ? 17.587 12.342 7.537 1.00 29.09 699 TYR A CA 1
ATOM 1231 C C . TYR A 1 216 ? 16.303 13.131 7.618 1.00 28.59 699 TYR A C 1
ATOM 1232 O O . TYR A 1 216 ? 16.044 13.806 8.620 1.00 28.85 699 TYR A O 1
ATOM 1241 N N . THR A 1 217 ? 15.488 13.029 6.577 1.00 27.32 700 THR A N 1
ATOM 1242 C CA . THR A 1 217 ? 14.234 13.768 6.500 1.00 26.80 700 THR A CA 1
ATOM 1243 C C . THR A 1 217 ? 13.154 12.835 5.955 1.00 26.70 700 THR A C 1
ATOM 1244 O O . THR A 1 217 ? 13.429 11.668 5.663 1.00 25.59 700 THR A O 1
ATOM 1248 N N . VAL A 1 218 ? 11.941 13.355 5.767 1.00 25.89 701 VAL A N 1
ATOM 1249 C CA . VAL A 1 218 ? 10.941 12.612 5.028 1.00 25.26 701 VAL A CA 1
ATOM 1250 C C . VAL A 1 218 ? 11.432 12.245 3.605 1.00 25.15 701 VAL A C 1
ATOM 1251 O O . VAL A 1 218 ? 11.077 11.181 3.081 1.00 23.68 701 VAL A O 1
ATOM 1255 N N . HIS A 1 219 ? 12.269 13.099 3.003 1.00 23.53 702 HIS A N 1
ATOM 1256 C CA . HIS A 1 219 ? 12.721 12.875 1.635 1.00 22.62 702 HIS A CA 1
ATOM 1257 C C . HIS A 1 219 ? 13.731 11.729 1.519 1.00 21.27 702 HIS A C 1
ATOM 1258 O O . HIS A 1 219 ? 13.835 11.076 0.463 1.00 21.49 702 HIS A O 1
ATOM 1265 N N . SER A 1 220 ? 14.506 11.540 2.565 1.00 20.40 703 SER A N 1
ATOM 1266 C CA . SER A 1 220 ? 15.390 10.386 2.605 1.00 20.63 703 SER A CA 1
ATOM 1267 C C . SER A 1 220 ? 14.598 9.104 2.956 1.00 20.00 703 SER A C 1
ATOM 1268 O O . SER A 1 220 ? 14.964 7.997 2.502 1.00 18.39 703 SER A O 1
ATOM 1271 N N . ASP A 1 221 ? 13.552 9.239 3.772 1.00 20.17 704 ASP A N 1
ATOM 1272 C CA . ASP A 1 221 ? 12.586 8.105 3.947 1.00 20.33 704 ASP A CA 1
ATOM 1273 C C . ASP A 1 221 ? 11.975 7.688 2.631 1.00 19.82 704 ASP A C 1
ATOM 1274 O O . ASP A 1 221 ? 11.797 6.465 2.395 1.00 18.98 704 ASP A O 1
ATOM 1279 N N . VAL A 1 222 ? 11.704 8.668 1.748 1.00 20.90 705 VAL A N 1
ATOM 1280 C CA . VAL A 1 222 ? 11.094 8.411 0.451 1.00 20.38 705 VAL A CA 1
ATOM 1281 C C . VAL A 1 222 ? 12.094 7.692 -0.472 1.00 21.00 705 VAL A C 1
ATOM 1282 O O . VAL A 1 222 ? 11.730 6.776 -1.194 1.00 19.00 705 VAL A O 1
ATOM 1286 N N . TRP A 1 223 ? 13.361 8.132 -0.456 1.00 20.30 706 TRP A N 1
ATOM 1287 C CA . TRP A 1 223 ? 14.417 7.407 -1.216 1.00 20.60 706 TRP A CA 1
ATOM 1288 C C . TRP A 1 223 ? 14.434 5.905 -0.805 1.00 18.69 706 TRP A C 1
ATOM 1289 O O . TRP A 1 223 ? 14.442 5.040 -1.654 1.00 20.51 706 TRP A O 1
ATOM 1300 N N . ALA A 1 224 ? 14.435 5.624 0.490 1.00 18.97 707 ALA A N 1
ATOM 1301 C CA . ALA A 1 224 ? 14.484 4.233 0.997 1.00 19.21 707 ALA A CA 1
ATOM 1302 C C . ALA A 1 224 ? 13.201 3.506 0.650 1.00 19.63 707 ALA A C 1
ATOM 1303 O O . ALA A 1 224 ? 13.213 2.306 0.445 1.00 19.72 707 ALA A O 1
ATOM 1305 N N . PHE A 1 225 ? 12.087 4.244 0.573 1.00 17.27 708 PHE A N 1
ATOM 1306 C CA . PHE A 1 225 ? 10.844 3.638 0.074 1.00 17.88 708 PHE A CA 1
ATOM 1307 C C . PHE A 1 225 ? 11.036 3.191 -1.347 1.00 18.99 708 PHE A C 1
ATOM 1308 O O . PHE A 1 225 ? 10.629 2.077 -1.722 1.00 18.95 708 PHE A O 1
ATOM 1316 N N . GLY A 1 226 ? 11.700 4.025 -2.144 1.00 20.01 709 GLY A N 1
ATOM 1317 C CA . GLY A 1 226 ? 11.976 3.649 -3.538 1.00 21.08 709 GLY A CA 1
ATOM 1318 C C . GLY A 1 226 ? 12.827 2.383 -3.659 1.00 21.21 709 GLY A C 1
ATOM 1319 O O . GLY A 1 226 ? 12.563 1.485 -4.497 1.00 21.83 709 GLY A O 1
ATOM 1320 N N . VAL A 1 227 ? 13.864 2.308 -2.846 1.00 21.93 710 VAL A N 1
ATOM 1321 C CA . VAL A 1 227 ? 14.653 1.066 -2.780 1.00 21.98 710 VAL A CA 1
ATOM 1322 C C . VAL A 1 227 ? 13.771 -0.135 -2.370 1.00 21.48 710 VAL A C 1
ATOM 1323 O O . VAL A 1 227 ? 13.854 -1.242 -2.943 1.00 21.90 710 VAL A O 1
ATOM 1327 N N . THR A 1 228 ? 12.901 0.083 -1.390 1.00 22.28 711 THR A N 1
ATOM 1328 C CA . THR A 1 228 ? 11.962 -0.940 -0.977 1.00 21.89 711 THR A CA 1
ATOM 1329 C C . THR A 1 228 ? 11.018 -1.414 -2.096 1.00 22.86 711 THR A C 1
ATOM 1330 O O . THR A 1 228 ? 10.785 -2.645 -2.246 1.00 22.04 711 THR A O 1
ATOM 1334 N N . MET A 1 229 ? 10.492 -0.472 -2.883 1.00 23.50 712 MET A N 1
ATOM 1335 C CA . MET A 1 229 ? 9.721 -0.825 -4.099 1.00 24.62 712 MET A CA 1
ATOM 1336 C C . MET A 1 229 ? 10.548 -1.733 -5.034 1.00 25.70 712 MET A C 1
ATOM 1337 O O . MET A 1 229 ? 10.030 -2.719 -5.594 1.00 26.21 712 MET A O 1
ATOM 1342 N N . TRP A 1 230 ? 11.825 -1.390 -5.222 1.00 25.37 713 TRP A N 1
ATOM 1343 C CA . TRP A 1 230 ? 12.726 -2.214 -6.075 1.00 25.09 713 TRP A CA 1
ATOM 1344 C C . TRP A 1 230 ? 12.933 -3.622 -5.524 1.00 24.92 713 TRP A C 1
ATOM 1345 O O . TRP A 1 230 ? 12.853 -4.586 -6.284 1.00 26.00 713 TRP A O 1
ATOM 1356 N N . GLU A 1 231 ? 13.123 -3.750 -4.211 1.00 25.58 714 GLU A N 1
ATOM 1357 C CA . GLU A 1 231 ? 13.198 -5.046 -3.529 1.00 25.83 714 GLU A CA 1
ATOM 1358 C C . GLU A 1 231 ? 11.920 -5.877 -3.753 1.00 26.50 714 GLU A C 1
ATOM 1359 O O . GLU A 1 231 ? 11.970 -7.092 -4.012 1.00 26.46 714 GLU A O 1
ATOM 1365 N N . ILE A 1 232 ? 10.769 -5.235 -3.589 1.00 27.26 715 ILE A N 1
ATOM 1366 C CA . ILE A 1 232 ? 9.475 -5.891 -3.872 1.00 27.48 715 ILE A CA 1
ATOM 1367 C C . ILE A 1 232 ? 9.430 -6.396 -5.313 1.00 28.16 715 ILE A C 1
ATOM 1368 O O . ILE A 1 232 ? 9.090 -7.553 -5.541 1.00 28.92 715 ILE A O 1
ATOM 1373 N N . MET A 1 233 ? 9.814 -5.562 -6.277 1.00 30.11 716 MET A N 1
ATOM 1374 C CA . MET A 1 233 ? 9.754 -5.964 -7.682 1.00 31.33 716 MET A CA 1
ATOM 1375 C C . MET A 1 233 ? 10.776 -7.017 -8.101 1.00 32.51 716 MET A C 1
ATOM 1376 O O . MET A 1 233 ? 10.570 -7.729 -9.087 1.00 34.18 716 MET A O 1
ATOM 1381 N N . THR A 1 234 ? 11.860 -7.129 -7.355 1.00 32.47 717 THR A N 1
ATOM 1382 C CA . THR A 1 234 ? 12.895 -8.106 -7.656 1.00 32.14 717 THR A CA 1
ATOM 1383 C C . THR A 1 234 ? 12.715 -9.308 -6.750 1.00 32.59 717 THR A C 1
ATOM 1384 O O . THR A 1 234 ? 13.522 -10.219 -6.771 1.00 33.29 717 THR A O 1
ATOM 1388 N N . ARG A 1 235 ? 11.658 -9.306 -5.937 1.00 32.41 718 ARG A N 1
ATOM 1389 C CA . ARG A 1 235 ? 11.429 -10.362 -4.960 1.00 32.55 718 ARG A CA 1
ATOM 1390 C C . ARG A 1 235 ? 12.622 -10.607 -4.024 1.00 31.86 718 ARG A C 1
ATOM 1391 O O . ARG A 1 235 ? 13.066 -11.742 -3.836 1.00 31.32 718 ARG A O 1
ATOM 1399 N N . GLY A 1 236 ? 13.146 -9.530 -3.445 1.00 30.22 719 GLY A N 1
ATOM 1400 C CA . GLY A 1 236 ? 14.076 -9.652 -2.338 1.00 30.23 719 GLY A CA 1
ATOM 1401 C C . GLY A 1 236 ? 15.552 -9.722 -2.709 1.00 31.22 719 GLY A C 1
ATOM 1402 O O . GLY A 1 236 ? 16.390 -10.061 -1.862 1.00 30.60 719 GLY A O 1
ATOM 1403 N N . GLN A 1 237 ? 15.864 -9.382 -3.950 1.00 31.73 720 GLN A N 1
ATOM 1404 C CA . GLN A 1 237 ? 17.257 -9.304 -4.411 1.00 34.61 720 GLN A CA 1
ATOM 1405 C C . GLN A 1 237 ? 17.991 -8.174 -3.678 1.00 34.77 720 GLN A C 1
ATOM 1406 O O . GLN A 1 237 ? 17.381 -7.143 -3.350 1.00 34.18 720 GLN A O 1
ATOM 1412 N N . THR A 1 238 ? 19.269 -8.401 -3.360 1.00 34.76 721 THR A N 1
ATOM 1413 C CA . THR A 1 238 ? 20.113 -7.383 -2.729 1.00 34.23 721 THR A CA 1
ATOM 1414 C C . THR A 1 238 ? 20.298 -6.234 -3.720 1.00 33.85 721 THR A C 1
ATOM 1415 O O . THR A 1 238 ? 20.665 -6.453 -4.864 1.00 34.16 721 THR A O 1
ATOM 1419 N N . PRO A 1 239 ? 19.980 -4.989 -3.308 1.00 33.34 722 PRO A N 1
ATOM 1420 C CA . PRO A 1 239 ? 20.219 -3.865 -4.226 1.00 32.74 722 PRO A CA 1
ATOM 1421 C C . PRO A 1 239 ? 21.722 -3.673 -4.566 1.00 32.98 722 PRO A C 1
ATOM 1422 O O . PRO A 1 239 ? 22.551 -3.817 -3.703 1.00 31.86 722 PRO A O 1
ATOM 1426 N N . TYR A 1 240 ? 22.025 -3.303 -5.801 1.00 34.26 723 TYR A N 1
ATOM 1427 C CA . TYR A 1 240 ? 23.394 -2.990 -6.232 1.00 36.73 723 TYR A CA 1
ATOM 1428 C C . TYR A 1 240 ? 24.247 -4.246 -6.069 1.00 38.88 723 TYR A C 1
ATOM 1429 O O . TYR A 1 240 ? 25.389 -4.165 -5.595 1.00 40.12 723 TYR A O 1
ATOM 1438 N N . ALA A 1 241 ? 23.688 -5.407 -6.410 1.00 41.43 724 ALA A N 1
ATOM 1439 C CA . ALA A 1 241 ? 24.405 -6.664 -6.168 1.00 43.56 724 ALA A CA 1
ATOM 1440 C C . ALA A 1 241 ? 25.713 -6.602 -6.949 1.00 44.66 724 ALA A C 1
ATOM 1441 O O . ALA A 1 241 ? 25.759 -6.090 -8.079 1.00 45.13 724 ALA A O 1
ATOM 1443 N N . GLY A 1 242 ? 26.787 -7.058 -6.317 1.00 46.22 725 GLY A N 1
ATOM 1444 C CA . GLY A 1 242 ? 28.116 -6.975 -6.926 1.00 47.53 725 GLY A CA 1
ATOM 1445 C C . GLY A 1 242 ? 28.727 -5.578 -6.902 1.00 48.41 725 GLY A C 1
ATOM 1446 O O . GLY A 1 242 ? 29.701 -5.319 -7.609 1.00 48.34 725 GLY A O 1
ATOM 1447 N N . ILE A 1 243 ? 28.141 -4.670 -6.115 1.00 48.74 726 ILE A N 1
ATOM 1448 C CA . ILE A 1 243 ? 28.731 -3.348 -5.855 1.00 49.14 726 ILE A CA 1
ATOM 1449 C C . ILE A 1 243 ? 28.857 -3.200 -4.352 1.00 49.46 72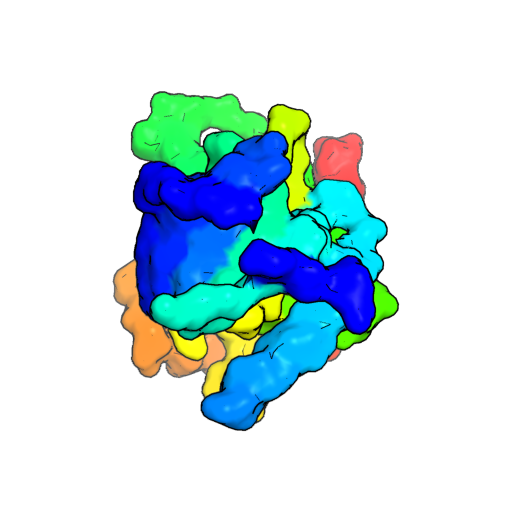6 ILE A C 1
ATOM 1450 O O . ILE A 1 243 ? 27.904 -3.452 -3.631 1.00 49.65 726 ILE A O 1
ATOM 1455 N N . GLU A 1 244 ? 30.039 -2.815 -3.872 1.00 50.07 727 GLU A N 1
ATOM 1456 C CA . GLU A 1 244 ? 30.283 -2.750 -2.426 1.00 50.31 727 GLU A CA 1
ATOM 1457 C C . GLU A 1 244 ? 29.744 -1.464 -1.816 1.00 50.02 727 GLU A C 1
ATOM 1458 O O . GLU A 1 244 ? 29.627 -0.456 -2.511 1.00 49.79 727 GLU A O 1
ATOM 1464 N N . ASN A 1 245 ? 29.442 -1.517 -0.515 1.00 50.06 728 ASN A N 1
ATOM 1465 C CA . ASN A 1 245 ? 28.971 -0.361 0.251 1.00 50.29 728 ASN A CA 1
ATOM 1466 C C . ASN A 1 245 ? 29.862 0.857 0.091 1.00 50.14 728 ASN A C 1
ATOM 1467 O O . ASN A 1 245 ? 29.371 1.970 -0.064 1.00 49.99 728 ASN A O 1
ATOM 1472 N N . ALA A 1 246 ? 31.173 0.621 0.111 1.00 49.86 729 ALA A N 1
ATOM 1473 C CA . ALA A 1 246 ? 32.179 1.678 0.038 1.00 49.31 729 ALA A CA 1
ATOM 1474 C C . ALA A 1 246 ? 32.190 2.397 -1.305 1.00 48.67 729 ALA A C 1
ATOM 1475 O O . ALA A 1 246 ? 32.779 3.472 -1.437 1.00 49.31 729 ALA A O 1
ATOM 1477 N N . GLU A 1 247 ? 31.530 1.818 -2.300 1.00 47.54 730 GLU A N 1
ATOM 1478 C CA . GLU A 1 247 ? 31.492 2.418 -3.626 1.00 46.38 730 GLU A CA 1
ATOM 1479 C C . GLU A 1 247 ? 30.105 2.943 -3.998 1.00 44.55 730 GLU A C 1
ATOM 1480 O O . GLU A 1 247 ? 29.907 3.476 -5.092 1.00 44.21 730 GLU A O 1
ATOM 1486 N N . ILE A 1 248 ? 29.147 2.779 -3.094 1.00 42.87 731 ILE A N 1
ATOM 1487 C CA . ILE A 1 248 ? 27.754 3.174 -3.374 1.00 41.39 731 ILE A CA 1
ATOM 1488 C C . ILE A 1 248 ? 27.626 4.661 -3.702 1.00 40.58 731 ILE A C 1
ATOM 1489 O O . ILE A 1 248 ? 27.063 5.018 -4.733 1.00 40.02 731 ILE A O 1
ATOM 1494 N N . TYR A 1 249 ? 28.167 5.520 -2.841 1.00 41.47 732 TYR A N 1
ATOM 1495 C CA . TYR A 1 249 ? 28.143 6.973 -3.086 1.00 41.86 732 TYR A CA 1
ATOM 1496 C C . TYR A 1 249 ? 28.687 7.337 -4.458 1.00 42.10 732 TYR A C 1
ATOM 1497 O O . TYR A 1 249 ? 28.014 8.015 -5.241 1.00 41.06 732 TYR A O 1
ATOM 1506 N N . ASN A 1 250 ? 29.908 6.878 -4.747 1.00 43.25 733 ASN A N 1
ATOM 1507 C CA . ASN A 1 250 ? 30.522 7.098 -6.057 1.00 44.11 733 ASN A CA 1
ATOM 1508 C C . ASN A 1 250 ? 29.602 6.646 -7.188 1.00 43.79 733 ASN A C 1
ATOM 1509 O O . ASN A 1 250 ? 29.441 7.360 -8.176 1.00 43.97 733 ASN A O 1
ATOM 1514 N N . TYR A 1 251 ? 28.964 5.482 -7.021 1.00 44.01 734 TYR A N 1
ATOM 1515 C CA . TYR A 1 251 ? 27.990 4.978 -8.011 1.00 44.15 734 TYR A CA 1
ATOM 1516 C C . TYR A 1 251 ? 26.861 5.989 -8.245 1.00 43.31 734 TYR A C 1
ATOM 1517 O O . TYR A 1 251 ? 26.530 6.320 -9.382 1.00 42.74 734 TYR A O 1
ATOM 1526 N N . LEU A 1 252 ? 26.308 6.503 -7.147 1.00 42.69 735 LEU A N 1
ATOM 1527 C CA . LEU A 1 252 ? 25.145 7.409 -7.181 1.00 41.78 735 LEU A CA 1
ATOM 1528 C C . LEU A 1 252 ? 25.427 8.829 -7.704 1.00 42.66 735 LEU A C 1
ATOM 1529 O O . LEU A 1 252 ? 24.697 9.312 -8.567 1.00 43.16 735 LEU A O 1
ATOM 1534 N N . ILE A 1 253 ? 26.449 9.515 -7.173 1.00 43.86 736 ILE A N 1
ATOM 1535 C CA . ILE A 1 253 ? 26.796 10.843 -7.730 1.00 44.71 736 ILE A CA 1
ATOM 1536 C C . ILE A 1 253 ? 27.215 10.725 -9.181 1.00 44.75 736 ILE A C 1
ATOM 1537 O O . ILE A 1 253 ? 27.274 11.730 -9.883 1.00 45.24 736 ILE A O 1
ATOM 1542 N N . GLY A 1 254 ? 27.494 9.496 -9.622 1.00 44.79 737 GLY A N 1
ATOM 1543 C CA . GLY A 1 254 ? 27.705 9.203 -11.049 1.00 44.63 737 GLY A CA 1
ATOM 1544 C C . GLY A 1 254 ? 26.446 9.380 -11.884 1.00 44.54 737 GLY A C 1
ATOM 1545 O O . GLY A 1 254 ? 26.510 9.542 -13.110 1.00 44.79 737 GLY A O 1
ATOM 1546 N N . GLY A 1 255 ? 25.292 9.357 -11.224 1.00 44.01 738 GLY A N 1
ATOM 1547 C CA . GLY A 1 255 ? 24.012 9.461 -11.917 1.00 43.40 738 GLY A CA 1
ATOM 1548 C C . GLY A 1 255 ? 23.439 8.084 -12.177 1.00 42.99 738 GLY A C 1
ATOM 1549 O O . GLY A 1 255 ? 22.444 7.943 -12.884 1.00 43.28 738 GLY A O 1
ATOM 1550 N N . ASN A 1 256 ? 24.081 7.068 -11.611 1.00 42.35 739 ASN A N 1
ATOM 1551 C CA . ASN A 1 256 ? 23.630 5.691 -11.764 1.00 41.97 739 ASN A CA 1
ATOM 1552 C C . ASN A 1 256 ? 22.580 5.369 -10.711 1.00 40.72 739 ASN A C 1
ATOM 1553 O O . ASN A 1 256 ? 22.664 5.848 -9.600 1.00 39.67 739 ASN A O 1
ATOM 1558 N N . ARG A 1 257 ? 21.612 4.540 -11.062 1.00 40.33 740 ARG A N 1
ATOM 1559 C CA . ARG A 1 257 ? 20.584 4.113 -10.110 1.00 40.22 740 ARG A CA 1
ATOM 1560 C C . ARG A 1 257 ? 20.364 2.600 -10.220 1.00 40.73 740 ARG A C 1
ATOM 1561 O O . ARG A 1 257 ? 20.980 1.941 -11.068 1.00 41.19 740 ARG A O 1
ATOM 1569 N N . LEU A 1 258 ? 19.512 2.042 -9.356 1.00 40.18 741 LEU A N 1
ATOM 1570 C CA . LEU A 1 258 ? 19.080 0.650 -9.505 1.00 40.35 741 LEU A CA 1
ATOM 1571 C C . LEU A 1 258 ? 18.358 0.465 -10.834 1.00 41.14 741 LEU A C 1
ATOM 1572 O O . LEU A 1 258 ? 17.540 1.310 -11.222 1.00 41.62 741 LEU A O 1
ATOM 1577 N N . LYS A 1 259 ? 18.640 -0.642 -11.524 1.00 42.03 742 LYS A N 1
ATOM 1578 C CA . LYS A 1 259 ? 18.118 -0.852 -12.880 1.00 43.65 742 LYS A CA 1
ATOM 1579 C C . LYS A 1 259 ? 16.666 -1.346 -12.876 1.00 44.29 742 LYS A C 1
ATOM 1580 O O . LYS A 1 259 ? 16.215 -1.976 -11.921 1.00 44.36 742 LYS A O 1
ATOM 1586 N N . GLN A 1 260 ? 15.933 -1.035 -13.937 1.00 45.46 743 GLN A N 1
ATOM 1587 C CA . GLN A 1 260 ? 14.583 -1.535 -14.082 1.00 46.97 743 GLN A CA 1
ATOM 1588 C C . GLN A 1 260 ? 14.630 -3.060 -14.128 1.00 47.83 743 GLN A C 1
ATOM 1589 O O . GLN A 1 260 ? 15.303 -3.631 -14.989 1.00 48.20 743 GLN A O 1
ATOM 1595 N N . PRO A 1 261 ? 13.936 -3.722 -13.185 1.00 48.80 744 PRO A N 1
ATOM 1596 C CA . PRO A 1 261 ? 13.914 -5.184 -13.195 1.00 49.74 744 PRO A CA 1
ATOM 1597 C C . PRO A 1 261 ? 13.295 -5.672 -14.503 1.00 50.82 744 PRO A C 1
ATOM 1598 O O . PRO A 1 261 ? 12.433 -4.973 -15.066 1.00 50.83 744 PRO A O 1
ATOM 1602 N N . PRO A 1 262 ? 13.723 -6.856 -14.993 1.00 51.60 745 PRO A N 1
ATOM 1603 C CA . PRO A 1 262 ? 13.281 -7.328 -16.310 1.00 52.18 745 PRO A CA 1
ATOM 1604 C C . PRO A 1 262 ? 11.770 -7.233 -16.566 1.00 52.53 745 PRO A C 1
ATOM 1605 O O . PRO A 1 262 ? 11.350 -6.678 -17.588 1.00 53.00 745 PRO A O 1
ATOM 1609 N N . GLU A 1 263 ? 10.963 -7.748 -15.645 1.00 52.76 746 GLU A N 1
ATOM 1610 C CA . GLU A 1 263 ? 9.524 -7.870 -15.882 1.00 52.92 746 GLU A CA 1
ATOM 1611 C C . GLU A 1 263 ? 8.731 -6.633 -15.436 1.00 52.10 746 GLU A C 1
ATOM 1612 O O . GLU A 1 263 ? 7.532 -6.513 -15.722 1.00 52.10 746 GLU A O 1
ATOM 1618 N N . CYS A 1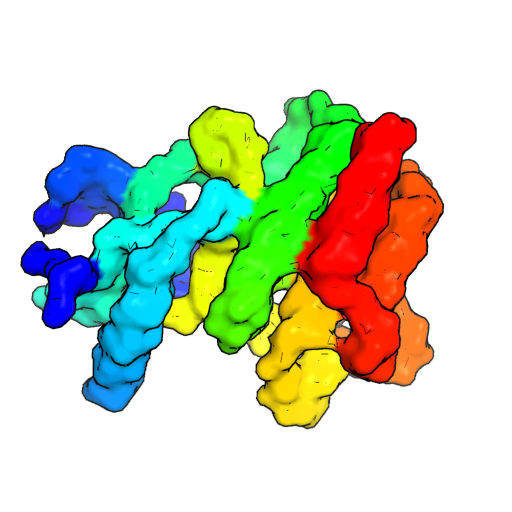 264 ? 9.415 -5.711 -14.760 1.00 51.13 747 CYS A N 1
ATOM 1619 C CA . CYS A 1 264 ? 8.771 -4.595 -14.059 1.00 49.96 747 CYS A CA 1
ATOM 1620 C C . CYS A 1 264 ? 8.016 -3.630 -14.963 1.00 49.55 747 CYS A C 1
ATOM 1621 O O . CYS A 1 264 ? 8.580 -3.047 -15.881 1.00 49.34 747 CYS A O 1
ATOM 1624 N N . MET A 1 265 ? 6.734 -3.463 -14.665 1.00 49.67 748 MET A N 1
ATOM 1625 C CA . MET A 1 265 ? 5.874 -2.468 -15.296 1.00 50.03 748 MET A CA 1
ATOM 1626 C C . MET A 1 265 ? 6.548 -1.098 -15.288 1.00 49.86 748 MET A C 1
ATOM 1627 O O . MET A 1 265 ? 7.027 -0.639 -14.241 1.00 49.87 748 MET A O 1
ATOM 1632 N N . GLU A 1 266 ? 6.589 -0.457 -16.455 1.00 49.29 749 GLU A N 1
ATOM 1633 C CA . GLU A 1 266 ? 7.331 0.783 -16.633 1.00 48.87 749 GLU A CA 1
ATOM 1634 C C . GLU A 1 266 ? 6.896 1.860 -15.647 1.00 47.51 749 GLU A C 1
ATOM 1635 O O . GLU A 1 266 ? 7.716 2.580 -15.109 1.00 47.18 749 GLU A O 1
ATOM 1641 N N . GLU A 1 267 ? 5.598 1.942 -15.408 1.00 46.12 750 GLU A N 1
ATOM 1642 C CA . GLU A 1 267 ? 5.017 2.985 -14.580 1.00 44.61 750 GLU A CA 1
ATOM 1643 C C . GLU A 1 267 ? 5.425 2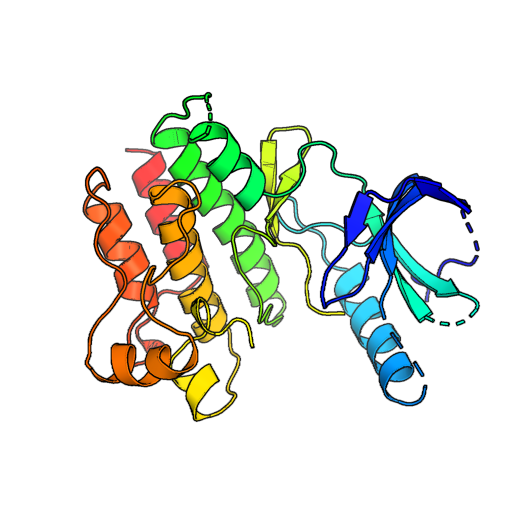.806 -13.102 1.00 43.18 750 GLU A C 1
ATOM 1644 O O . GLU A 1 267 ? 5.563 3.789 -12.369 1.00 42.57 750 GLU A O 1
ATOM 1650 N N . VAL A 1 268 ? 5.623 1.554 -12.689 1.00 40.89 751 VAL A N 1
ATOM 1651 C CA . VAL A 1 268 ? 6.127 1.250 -11.347 1.00 39.61 751 VAL A CA 1
ATOM 1652 C C . VAL A 1 268 ? 7.593 1.647 -11.238 1.00 38.73 751 VAL A C 1
ATOM 1653 O O . VAL A 1 268 ? 7.988 2.262 -10.2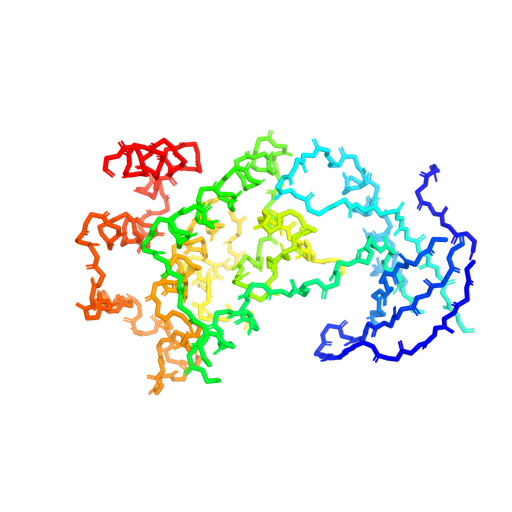32 1.00 37.90 751 VAL A O 1
ATOM 1657 N N . TYR A 1 269 ? 8.376 1.356 -12.281 1.00 37.61 752 TYR A N 1
ATOM 1658 C CA . TYR A 1 269 ? 9.778 1.745 -12.287 1.00 37.81 752 TYR A CA 1
ATOM 1659 C C . TYR A 1 269 ? 9.924 3.264 -12.317 1.00 37.01 752 TYR A C 1
ATOM 1660 O O . TYR A 1 269 ? 10.782 3.809 -11.637 1.00 36.29 752 TYR A O 1
ATOM 1669 N N . ASP A 1 270 ? 9.087 3.938 -13.107 1.00 36.82 753 ASP A N 1
ATOM 1670 C CA . ASP A 1 270 ? 9.106 5.406 -13.161 1.00 36.89 753 ASP A CA 1
ATOM 1671 C C . ASP A 1 270 ? 8.886 6.026 -11.772 1.00 35.68 753 ASP A C 1
ATOM 1672 O O . ASP A 1 270 ? 9.560 6.982 -11.406 1.00 35.14 753 ASP A O 1
ATOM 1677 N N . LEU A 1 271 ? 7.979 5.445 -10.990 1.00 34.05 754 LEU A N 1
ATOM 1678 C CA . LEU A 1 271 ? 7.706 5.949 -9.643 1.00 33.16 754 LEU A CA 1
ATOM 1679 C C . LEU A 1 271 ? 8.874 5.754 -8.680 1.00 31.76 754 LEU A C 1
ATOM 1680 O O . LEU A 1 271 ? 9.234 6.686 -7.951 1.00 31.49 754 LEU A O 1
ATOM 1685 N N . MET A 1 272 ? 9.461 4.554 -8.665 1.00 30.07 755 MET A N 1
ATOM 1686 C CA . MET A 1 272 ? 10.565 4.319 -7.756 1.00 29.50 755 MET A CA 1
ATOM 1687 C C . MET A 1 272 ? 11.763 5.158 -8.153 1.00 29.79 755 MET A C 1
ATOM 1688 O O . MET A 1 272 ? 12.501 5.601 -7.281 1.00 28.08 755 MET A O 1
ATOM 1693 N N . TYR A 1 273 ? 11.923 5.391 -9.461 1.00 30.25 756 TYR A N 1
ATOM 1694 C CA . TYR A 1 273 ? 13.045 6.175 -9.983 1.00 31.19 756 TYR A CA 1
ATOM 1695 C C . TYR A 1 273 ? 12.926 7.607 -9.465 1.00 30.34 756 TYR A C 1
ATOM 1696 O O . TYR A 1 273 ? 13.897 8.170 -8.964 1.00 29.86 756 TYR A O 1
ATOM 1705 N N . GLN A 1 274 ? 11.713 8.156 -9.490 1.00 30.16 757 GLN A N 1
ATOM 1706 C CA . GLN A 1 274 ? 11.471 9.488 -8.934 1.00 30.51 757 GLN A CA 1
ATOM 1707 C C . GLN A 1 274 ? 11.960 9.617 -7.493 1.00 29.17 757 GLN A C 1
ATOM 1708 O O . GLN A 1 274 ? 12.378 10.698 -7.085 1.00 28.91 757 GLN A O 1
ATOM 1714 N N . CYS A 1 275 ? 11.876 8.526 -6.723 1.00 28.12 758 CYS A N 1
ATOM 1715 C CA . CYS A 1 275 ? 12.210 8.536 -5.282 1.00 26.85 758 CYS A CA 1
ATOM 1716 C C . CYS A 1 275 ? 13.709 8.749 -5.063 1.00 27.05 758 CYS A C 1
ATOM 1717 O O . CYS A 1 275 ? 14.157 9.057 -3.945 1.00 26.42 758 CYS A O 1
ATOM 1720 N N . TRP A 1 276 ? 14.484 8.519 -6.125 1.00 27.65 759 TRP A N 1
ATOM 1721 C CA . TRP A 1 276 ? 15.945 8.619 -6.067 1.00 28.52 759 TRP A CA 1
ATOM 1722 C C . TRP A 1 276 ? 16.492 9.854 -6.757 1.00 29.90 759 TRP A C 1
ATOM 1723 O O . TRP A 1 276 ? 17.660 9.859 -7.184 1.00 29.84 759 TRP A O 1
ATOM 1734 N N . SER A 1 277 ? 15.663 10.892 -6.878 1.00 31.31 760 SER A N 1
ATOM 1735 C CA . SER A 1 277 ? 16.144 12.180 -7.406 1.00 32.27 760 SER A CA 1
ATOM 1736 C C . SER A 1 277 ? 17.256 12.720 -6.501 1.00 32.52 760 SER A C 1
ATOM 1737 O O . SER A 1 277 ? 17.159 12.658 -5.283 1.00 31.73 760 SER A O 1
ATOM 1740 N N . ALA A 1 278 ? 18.322 13.247 -7.098 1.00 32.95 761 ALA A N 1
ATOM 1741 C CA . ALA A 1 278 ? 19.384 13.921 -6.339 1.00 33.66 761 ALA A CA 1
ATOM 1742 C C . ALA A 1 278 ? 18.831 15.057 -5.476 1.00 33.28 761 ALA A C 1
ATOM 1743 O O . ALA A 1 278 ? 19.167 15.185 -4.299 1.00 33.12 761 ALA A O 1
ATOM 1745 N N . ASP A 1 279 ? 17.943 15.859 -6.055 1.00 34.78 762 ASP A N 1
ATOM 1746 C CA . ASP A 1 279 ? 17.246 16.923 -5.322 1.00 35.52 762 ASP A CA 1
ATOM 1747 C C . ASP A 1 279 ? 16.155 16.312 -4.440 1.00 35.15 762 ASP A C 1
ATOM 1748 O O . ASP A 1 279 ? 15.172 15.796 -4.971 1.00 35.94 762 ASP A O 1
ATOM 1753 N N . PRO A 1 280 ? 16.310 16.383 -3.101 1.00 34.97 763 PRO A N 1
ATOM 1754 C CA . PRO A 1 280 ? 15.314 15.814 -2.165 1.00 34.48 763 PRO A CA 1
ATOM 1755 C C . PRO A 1 280 ? 13.899 16.399 -2.374 1.00 34.43 763 PRO A C 1
ATOM 1756 O O . PRO A 1 280 ? 12.911 15.692 -2.211 1.00 31.78 763 PRO A O 1
ATOM 1760 N N . LYS A 1 281 ? 13.821 17.676 -2.746 1.00 35.14 764 LYS A N 1
ATOM 1761 C CA . LYS A 1 281 ? 12.524 18.342 -2.970 1.00 35.84 764 LYS A CA 1
ATOM 1762 C C . LYS A 1 281 ? 11.800 17.848 -4.232 1.00 35.12 764 LYS A C 1
ATOM 1763 O O . LYS A 1 281 ? 10.597 18.027 -4.373 1.00 35.45 764 LYS A O 1
ATOM 1769 N N . GLN A 1 282 ? 12.518 17.162 -5.105 1.00 34.87 765 GLN A N 1
ATOM 1770 C CA . GLN A 1 282 ? 11.960 16.622 -6.345 1.00 35.20 765 GLN A CA 1
ATOM 1771 C C . GLN A 1 282 ? 11.359 15.199 -6.159 1.00 34.51 765 GLN A C 1
ATOM 1772 O O . GLN A 1 282 ? 10.745 14.633 -7.067 1.00 34.81 765 GLN A O 1
ATOM 1778 N N . ARG A 1 283 ? 11.538 14.620 -4.981 1.00 33.04 766 ARG A N 1
ATOM 1779 C CA . ARG A 1 283 ? 11.054 13.261 -4.741 1.00 32.02 766 ARG A CA 1
ATOM 1780 C C . ARG A 1 283 ? 9.589 13.366 -4.338 1.00 31.35 766 ARG A C 1
ATOM 1781 O O . ARG A 1 283 ? 9.218 14.306 -3.658 1.00 31.35 766 ARG A O 1
ATOM 1789 N N . PRO A 1 284 ? 8.753 12.401 -4.733 1.00 30.94 767 PRO A N 1
ATOM 1790 C CA . PRO A 1 284 ? 7.327 12.561 -4.363 1.00 30.46 767 PRO A CA 1
ATOM 1791 C C . PRO A 1 284 ? 7.092 12.423 -2.858 1.00 30.13 767 PRO A C 1
ATOM 1792 O O . PRO A 1 284 ? 7.951 11.873 -2.130 1.00 30.01 767 PRO A O 1
ATOM 1796 N N . SER A 1 285 ? 5.939 12.900 -2.382 1.00 28.32 768 SER A N 1
ATOM 1797 C CA . SER A 1 285 ? 5.619 12.750 -0.974 1.00 26.82 768 SER A CA 1
ATOM 1798 C C . SER A 1 285 ? 5.032 11.352 -0.833 1.00 26.59 768 SER A C 1
ATOM 1799 O O . SER A 1 285 ? 4.697 10.737 -1.849 1.00 26.31 768 SER A O 1
ATOM 1802 N N . PHE A 1 286 ? 4.860 10.869 0.407 1.00 26.97 769 PHE A N 1
ATOM 1803 C CA . PHE A 1 286 ? 4.222 9.556 0.638 1.00 25.86 769 PHE A CA 1
ATOM 1804 C C . PHE A 1 286 ? 2.748 9.584 0.246 1.00 27.32 769 PHE A C 1
ATOM 1805 O O . PHE A 1 286 ? 2.193 8.582 -0.211 1.00 24.83 769 PHE A O 1
ATOM 1813 N N . THR A 1 287 ? 2.146 10.763 0.407 1.00 26.79 770 THR A N 1
ATOM 1814 C CA . THR A 1 287 ? 0.765 10.952 -0.039 1.00 28.10 770 THR A CA 1
ATOM 1815 C C . THR A 1 287 ? 0.678 10.765 -1.540 1.00 27.53 770 THR A C 1
ATOM 1816 O O . THR A 1 287 ? -0.167 10.016 -2.015 1.00 28.91 770 THR A O 1
ATOM 1820 N N . 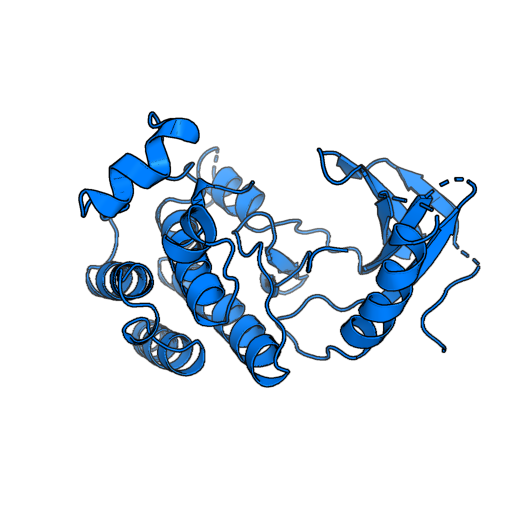CYS A 1 288 ? 1.573 11.423 -2.278 1.00 27.97 771 CYS A N 1
ATOM 1821 C CA . CYS A 1 288 ? 1.634 11.294 -3.731 1.00 29.72 771 CYS A CA 1
ATOM 1822 C C . CYS A 1 288 ? 1.990 9.866 -4.192 1.00 29.36 771 CYS A C 1
ATOM 1823 O O . CYS A 1 288 ? 1.438 9.358 -5.190 1.00 28.06 771 CYS A O 1
ATOM 1826 N N . LEU A 1 289 ? 2.905 9.223 -3.470 1.00 27.72 772 LEU A N 1
ATOM 1827 C CA . LEU A 1 289 ? 3.211 7.798 -3.754 1.00 27.69 772 LEU A CA 1
ATOM 1828 C C . LEU A 1 289 ? 1.983 6.880 -3.639 1.00 28.38 772 LEU A C 1
ATOM 1829 O O . LEU A 1 289 ? 1.718 6.043 -4.535 1.00 28.34 772 LEU A O 1
ATOM 1834 N N . ARG A 1 290 ? 1.250 7.055 -2.541 1.00 28.64 773 ARG A N 1
ATOM 1835 C CA . ARG A 1 290 ? 0.066 6.267 -2.235 1.00 31.23 773 ARG A CA 1
ATOM 1836 C C . ARG A 1 290 ? -1.021 6.491 -3.304 1.00 31.70 773 ARG A C 1
ATOM 1837 O O . ARG A 1 290 ? -1.609 5.536 -3.791 1.00 32.07 773 ARG A O 1
ATOM 1845 N N . MET A 1 291 ? -1.279 7.748 -3.658 1.00 32.71 774 MET A N 1
ATOM 1846 C CA . MET A 1 291 ? -2.227 8.045 -4.741 1.00 34.73 774 MET A CA 1
ATOM 1847 C C . MET A 1 291 ? -1.822 7.375 -6.050 1.00 34.69 774 MET A C 1
ATOM 1848 O O . MET A 1 291 ? -2.642 6.700 -6.671 1.00 34.80 774 MET A O 1
ATOM 1853 N N . GLU A 1 292 ? -0.570 7.546 -6.472 1.00 34.80 775 GLU A N 1
ATOM 1854 C CA . GLU A 1 292 ? -0.126 6.940 -7.720 1.00 35.63 775 GLU A CA 1
ATOM 1855 C C . GLU A 1 292 ? -0.145 5.416 -7.701 1.00 35.50 775 GLU A C 1
ATOM 1856 O O . GLU A 1 292 ? -0.557 4.795 -8.692 1.00 34.97 775 GLU A O 1
ATOM 1862 N N . LEU A 1 293 ? 0.298 4.816 -6.585 1.00 35.40 776 LEU A N 1
ATOM 1863 C CA . LEU A 1 293 ? 0.191 3.363 -6.362 1.00 35.25 776 LEU A CA 1
ATOM 1864 C C . LEU A 1 293 ? -1.265 2.852 -6.312 1.00 36.62 776 LEU A C 1
ATOM 1865 O O . LEU A 1 293 ? -1.554 1.756 -6.803 1.00 36.68 776 LEU A O 1
ATOM 1870 N N . GLU A 1 294 ? -2.172 3.628 -5.725 1.00 37.94 777 GLU A N 1
ATOM 1871 C CA . GLU A 1 294 ? -3.582 3.200 -5.651 1.00 40.03 777 GLU A CA 1
ATOM 1872 C C . GLU A 1 294 ? -4.200 3.234 -7.040 1.00 41.25 777 GLU A C 1
ATOM 1873 O O . GLU A 1 294 ? -4.841 2.274 -7.468 1.00 41.66 777 GLU A O 1
ATOM 1879 N N . ASN A 1 295 ? -3.947 4.310 -7.767 1.00 42.70 778 ASN A N 1
ATOM 1880 C CA . ASN A 1 295 ? -4.383 4.377 -9.162 1.00 44.54 778 ASN A CA 1
ATOM 1881 C C . ASN A 1 295 ? -3.913 3.200 -10.011 1.00 44.51 778 ASN A C 1
ATOM 1882 O O . ASN A 1 295 ? -4.730 2.581 -10.688 1.00 44.62 778 ASN A O 1
ATOM 1887 N N . ILE A 1 296 ? -2.616 2.880 -9.937 1.00 44.37 779 ILE A N 1
ATOM 1888 C CA . ILE A 1 296 ? -2.023 1.726 -10.633 1.00 43.97 779 ILE A CA 1
ATOM 1889 C C . ILE A 1 296 ? -2.737 0.443 -10.243 1.00 43.85 779 ILE A C 1
ATOM 1890 O O . ILE A 1 296 ? -3.071 -0.375 -11.103 1.00 43.87 779 ILE A O 1
ATOM 1895 N N . LEU A 1 297 ? -2.997 0.292 -8.947 1.00 44.29 780 LEU A N 1
ATOM 1896 C CA . LEU A 1 297 ? -3.677 -0.880 -8.415 1.00 45.01 780 LEU A CA 1
ATOM 1897 C C . LEU A 1 297 ? -5.114 -0.971 -8.952 1.00 46.40 780 LEU A C 1
ATOM 1898 O O . LEU A 1 297 ? -5.612 -2.063 -9.236 1.00 45.78 780 LEU A O 1
ATOM 1903 N N . GLY A 1 298 ? -5.760 0.186 -9.112 1.00 47.78 781 GLY A N 1
ATOM 1904 C CA . GLY A 1 298 ? -7.123 0.256 -9.650 1.00 49.32 781 GLY A CA 1
ATOM 1905 C C . GLY A 1 298 ? -7.215 -0.023 -11.142 1.00 50.31 781 GLY A C 1
ATOM 1906 O O . GLY A 1 298 ? -8.310 -0.267 -11.665 1.00 51.00 781 GLY A O 1
ATOM 1907 N N . HIS A 1 299 ? -6.067 0.010 -11.818 1.00 51.15 782 HIS A N 1
ATOM 1908 C CA . HIS A 1 299 ? -5.963 -0.192 -13.263 1.00 51.76 782 HIS A CA 1
ATOM 1909 C C . HIS A 1 299 ? -5.349 -1.544 -13.614 1.00 51.65 782 HIS A C 1
ATOM 1910 O O . HIS A 1 299 ? -4.871 -2.271 -12.741 1.00 51.08 782 HIS A O 1
#

B-factor: mean 42.73, std 16.32, range [16.77, 81.27]